Protein AF-A0A1R1LXV0-F1 (afdb_monomer)

Radius of gyration: 31.66 Å; Cα contacts (8 Å, |Δi|>4): 88; chains: 1; bounding box: 66×31×86 Å

Nearest PDB structures (foldseek):
  7k3h-assembly1_B  TM=5.178E-01  e=2.362E+00  synthetic construct

Foldseek 3Di:
DVVVVVVVVVVLCVVVVVLVVVVVCVVVVVVVVVVVCVPDDDPPPPPPVVVVVVNVVVVVVSLVVQLVVLCVPPNCVSVVVSVVVVVVCVVVVVVVVVVVVVVVVVVVVVVVVVLVVVLVVLLVVLVVVLVCCVVDPVNCVLQVLCVDCVRPLNVQLVVLNVQLVVCVVVVPSVSNSVSSVSNVVSSVVSVCVSVVD

Solvent-accessible surface area (backbone atoms only — not comparable to full-atom values): 10503 Å² total; per-residue (Å²): 108,72,70,60,54,49,53,52,51,51,50,52,50,49,55,52,44,52,58,50,49,52,52,50,48,55,52,51,53,47,53,57,47,52,65,59,44,81,77,55,79,93,79,80,76,72,72,54,68,63,60,60,49,50,54,54,50,52,54,53,52,50,50,51,53,53,28,54,53,31,32,76,74,59,38,72,63,24,43,53,52,38,52,52,50,50,52,50,49,52,53,51,49,51,49,51,52,49,53,52,51,50,52,53,51,47,52,53,52,52,50,51,52,48,53,54,51,54,51,47,54,54,44,50,57,51,51,54,56,52,45,49,42,72,72,32,71,68,42,35,71,75,31,44,61,65,61,37,61,87,37,72,50,26,38,46,33,56,50,28,51,49,49,24,48,53,22,54,76,67,68,36,65,67,56,21,53,53,25,39,54,50,25,53,53,43,40,54,52,37,48,31,60,56,72,74,101

Mean predicted aligned error: 14.58 Å

Secondary structure (DSSP, 8-state):
-HHHHHHHHHHHHHHHHHHHHHHHHHHHHHHHHHHHGGGS-S-S----HHHHHHHHHHHHHHHHHHHHHHHHHHTHHHHHHHHHHHHHHHHHHHHHHHHHHHHHHHHHHHHHHHHHHHHHHHHHHHHHHHHHHHH-HHHHHH-HHHH-TTSHHHHHHHHHHHHHHHHHHTT-HHHHHHHHHHHHHHHHHHHHHHHT-

Sequence (197 aa):
MVLTLLVIVIGVLLIAGIATYSSASLVRGSADRAADAAGRPADADVIEPDAAFWTGFAGIAGVIAVAALGAAIVGRAGLLLAVAAFVAILLAGTHLLRTTRQRVRQRVLDAAAGRMTALRARHDAVVERWLAYELDPGKQIEYPQMTDVSQPSAAAVVRAMRQARDARDAADEAGYADAVTRLEQTFAEAERRALGQ

pLDDT: mean 76.67, std 18.71, range [41.81, 98.25]

Structure (mmCIF, N/CA/C/O backbone):
data_AF-A0A1R1LXV0-F1
#
_entry.id   AF-A0A1R1LXV0-F1
#
loop_
_atom_site.group_PDB
_atom_site.id
_atom_site.type_symbol
_atom_site.label_atom_id
_atom_site.label_alt_id
_atom_site.label_comp_id
_atom_site.label_asym_id
_atom_site.label_entity_id
_atom_site.label_seq_id
_atom_site.pdbx_PDB_ins_code
_atom_site.Cartn_x
_atom_site.Cartn_y
_atom_site.Cartn_z
_atom_site.occupancy
_atom_site.B_iso_or_equiv
_atom_site.auth_seq_id
_atom_site.auth_comp_id
_atom_site.auth_asym_id
_atom_site.auth_atom_id
_atom_site.pdbx_PDB_model_num
ATOM 1 N N . MET A 1 1 ? 30.732 -15.660 -56.989 1.00 53.66 1 MET A N 1
ATOM 2 C CA . MET A 1 1 ? 30.257 -14.408 -56.354 1.00 53.66 1 MET A CA 1
ATOM 3 C C . MET A 1 1 ? 29.029 -14.622 -55.476 1.00 53.66 1 MET A C 1
ATOM 5 O O . MET A 1 1 ? 29.129 -14.343 -54.293 1.00 53.66 1 MET A O 1
ATOM 9 N N . VAL A 1 2 ? 27.914 -15.166 -55.987 1.00 46.06 2 VAL A N 1
ATOM 10 C CA . VAL A 1 2 ? 26.692 -15.408 -55.179 1.00 46.06 2 VAL A CA 1
ATOM 11 C C . VAL A 1 2 ? 26.927 -16.398 -54.026 1.00 46.06 2 VAL A C 1
ATOM 13 O O . VAL A 1 2 ? 26.542 -16.119 -52.897 1.00 46.06 2 VAL A O 1
ATOM 16 N N . LEU A 1 3 ? 27.646 -17.500 -54.275 1.00 41.81 3 LEU A N 1
ATOM 17 C CA . LEU A 1 3 ? 27.984 -18.499 -53.247 1.00 41.81 3 LEU A CA 1
ATOM 18 C C . LEU A 1 3 ? 28.875 -17.919 -52.129 1.00 41.81 3 LEU A C 1
ATOM 20 O O . LEU A 1 3 ? 28.704 -18.231 -50.958 1.00 41.81 3 LEU A O 1
ATOM 24 N N . THR A 1 4 ? 29.799 -17.028 -52.489 1.00 52.84 4 THR A N 1
ATOM 25 C CA . THR A 1 4 ? 30.727 -16.370 -51.557 1.00 52.84 4 THR A CA 1
ATOM 26 C C . THR A 1 4 ? 29.999 -15.360 -50.668 1.00 52.84 4 THR A C 1
ATOM 28 O O . THR A 1 4 ? 30.245 -15.290 -49.469 1.00 52.84 4 THR A O 1
ATOM 31 N N . LEU A 1 5 ? 29.050 -14.622 -51.249 1.00 52.12 5 LEU A N 1
ATOM 32 C CA . LEU A 1 5 ? 28.202 -13.666 -50.541 1.00 52.12 5 LEU A CA 1
ATOM 33 C C . LEU A 1 5 ? 27.237 -14.385 -49.582 1.00 52.12 5 LEU A C 1
ATOM 35 O O . LEU A 1 5 ? 27.038 -13.930 -48.461 1.00 52.12 5 LEU A O 1
ATOM 39 N N . LEU A 1 6 ? 26.727 -15.557 -49.977 1.00 50.31 6 LEU A N 1
ATOM 40 C CA . LEU A 1 6 ? 25.886 -16.414 -49.140 1.00 50.31 6 LEU A CA 1
ATOM 41 C C . LEU A 1 6 ? 26.639 -16.937 -47.904 1.00 50.31 6 LEU A C 1
ATOM 43 O O . LEU A 1 6 ? 26.119 -16.856 -46.797 1.00 50.31 6 LEU A O 1
ATOM 47 N N . VAL A 1 7 ? 27.875 -17.420 -48.067 1.00 57.16 7 VAL A N 1
ATOM 48 C CA . VAL A 1 7 ? 28.692 -17.940 -46.951 1.00 57.16 7 VAL A CA 1
ATOM 49 C C . VAL A 1 7 ? 29.043 -16.839 -45.945 1.00 57.16 7 VAL A C 1
ATOM 51 O O . VAL A 1 7 ? 28.988 -17.070 -44.740 1.00 57.16 7 VAL A O 1
ATOM 54 N N . ILE A 1 8 ? 29.336 -15.624 -46.418 1.00 54.53 8 ILE A N 1
ATOM 55 C CA . ILE A 1 8 ? 29.630 -14.473 -45.550 1.00 54.53 8 ILE A CA 1
ATOM 56 C C . ILE A 1 8 ? 28.375 -14.031 -44.790 1.00 54.53 8 ILE A C 1
ATOM 58 O O . ILE A 1 8 ? 28.440 -13.796 -43.586 1.00 54.53 8 ILE A O 1
ATOM 62 N N . VAL A 1 9 ? 27.220 -13.976 -45.458 1.00 54.81 9 VAL A N 1
ATOM 63 C CA . VAL A 1 9 ? 25.944 -13.638 -44.812 1.00 54.81 9 VAL A CA 1
ATOM 64 C C . VAL A 1 9 ? 25.553 -14.699 -43.779 1.00 54.81 9 VAL A C 1
ATOM 66 O O . VAL A 1 9 ? 25.163 -14.339 -42.672 1.00 54.81 9 VAL A O 1
ATOM 69 N N . ILE A 1 10 ? 25.731 -15.990 -44.079 1.00 56.31 10 ILE A N 1
ATOM 70 C CA . ILE A 1 10 ? 25.482 -17.090 -43.132 1.00 56.31 10 ILE A CA 1
ATOM 71 C C . ILE A 1 10 ? 26.443 -17.018 -41.937 1.00 56.31 10 ILE A C 1
ATOM 73 O O . ILE A 1 10 ? 26.010 -17.203 -40.803 1.00 56.31 10 ILE A O 1
ATOM 77 N N . GLY A 1 11 ? 27.719 -16.688 -42.157 1.00 55.81 11 GLY A N 1
ATOM 78 C CA . GLY A 1 11 ? 28.700 -16.506 -41.082 1.00 55.81 11 GLY A CA 1
ATOM 79 C C . GLY A 1 11 ? 28.366 -15.328 -40.162 1.00 55.81 11 GLY A C 1
ATOM 80 O O . GLY A 1 11 ? 28.395 -15.466 -38.942 1.00 55.81 11 GLY A O 1
ATOM 81 N N . VAL A 1 12 ? 27.967 -14.188 -40.732 1.00 55.72 12 VAL A N 1
ATOM 82 C CA . VAL A 1 12 ? 27.532 -13.006 -39.970 1.00 55.72 12 VAL A CA 1
ATOM 83 C C . VAL A 1 12 ? 26.228 -13.282 -39.217 1.00 55.72 12 VAL A C 1
ATOM 85 O O . VAL A 1 12 ? 26.105 -12.893 -38.057 1.00 55.72 12 VAL A O 1
ATOM 88 N N . LEU A 1 13 ? 25.281 -14.003 -39.824 1.00 53.09 13 LEU A N 1
ATOM 89 C CA . LEU A 1 13 ? 24.037 -14.416 -39.168 1.00 53.09 13 LEU A CA 1
ATOM 90 C C . LEU A 1 13 ? 24.272 -15.449 -38.059 1.00 53.09 13 LEU A C 1
ATOM 92 O O . LEU A 1 13 ? 23.575 -15.402 -37.051 1.00 53.09 13 LEU A O 1
ATOM 96 N N . LEU A 1 14 ? 25.268 -16.332 -38.188 1.00 55.81 14 LEU A N 1
ATOM 97 C CA . LEU A 1 14 ? 25.659 -17.268 -37.128 1.00 55.81 14 LEU A CA 1
ATOM 98 C C . LEU A 1 14 ? 26.317 -16.545 -35.951 1.00 55.81 14 LEU A C 1
ATOM 100 O O . LEU A 1 14 ? 25.972 -16.820 -34.807 1.00 55.81 14 LEU A O 1
ATOM 104 N N . ILE A 1 15 ? 27.201 -15.578 -36.205 1.00 55.56 15 ILE A N 1
ATOM 105 C CA . ILE A 1 15 ? 27.858 -14.795 -35.144 1.00 55.56 15 ILE A CA 1
ATOM 106 C C . ILE A 1 15 ? 26.848 -13.872 -34.443 1.00 55.56 15 ILE A C 1
ATOM 108 O O . ILE A 1 15 ? 26.808 -13.816 -33.212 1.00 55.56 15 ILE A O 1
ATOM 112 N N . ALA A 1 16 ? 25.966 -13.210 -35.201 1.00 52.19 16 ALA A N 1
ATOM 113 C CA . ALA A 1 16 ? 24.866 -12.420 -34.647 1.00 52.19 16 ALA A CA 1
ATOM 114 C C . ALA A 1 16 ? 23.846 -13.303 -33.902 1.00 52.19 16 ALA A C 1
ATOM 116 O O . ALA A 1 16 ? 23.334 -12.917 -32.850 1.00 52.19 16 ALA A O 1
ATOM 117 N N . GLY A 1 17 ? 23.593 -14.512 -34.409 1.00 43.78 17 GLY A N 1
ATOM 118 C CA . GLY A 1 17 ? 22.748 -15.526 -33.788 1.00 43.78 17 GLY A CA 1
ATOM 119 C C . GLY A 1 17 ? 23.311 -16.030 -32.462 1.00 43.78 17 GLY A C 1
ATOM 120 O O . GLY A 1 17 ? 22.565 -16.110 -31.497 1.00 43.78 17 GLY A O 1
ATOM 121 N N . ILE A 1 18 ? 24.621 -16.273 -32.364 1.00 54.94 18 ILE A N 1
ATOM 122 C CA . ILE A 1 18 ? 25.303 -16.671 -31.119 1.00 54.94 18 ILE A CA 1
ATOM 123 C C . ILE A 1 18 ? 25.273 -15.528 -30.088 1.00 54.94 18 ILE A C 1
ATOM 125 O O . ILE A 1 18 ? 25.003 -15.770 -28.911 1.00 54.94 18 ILE A O 1
ATOM 129 N N . ALA A 1 19 ? 25.445 -14.272 -30.517 1.00 51.56 19 ALA A N 1
ATOM 130 C CA . ALA A 1 19 ? 25.316 -13.100 -29.643 1.00 51.56 19 ALA A CA 1
ATOM 131 C C . ALA A 1 19 ? 23.868 -12.875 -29.151 1.00 51.56 19 ALA A C 1
ATOM 133 O O . ALA A 1 19 ? 23.641 -12.515 -27.992 1.00 51.56 19 ALA A O 1
ATOM 134 N N . THR A 1 20 ? 22.878 -13.158 -30.003 1.00 51.03 20 THR A N 1
ATOM 135 C CA . THR A 1 20 ? 21.445 -13.088 -29.660 1.00 51.03 20 THR A CA 1
ATOM 136 C C . THR A 1 20 ? 21.002 -14.283 -28.797 1.00 51.03 20 THR A C 1
ATOM 138 O O . THR A 1 20 ? 20.177 -14.146 -27.896 1.00 51.03 20 THR A O 1
ATOM 141 N N . TYR A 1 21 ? 21.592 -15.462 -29.008 1.00 44.72 21 TYR A N 1
ATOM 142 C CA . TYR A 1 21 ? 21.362 -16.670 -28.213 1.00 44.72 21 TYR A CA 1
ATOM 143 C C . TYR A 1 21 ? 21.961 -16.545 -26.804 1.00 44.72 21 TYR A C 1
ATOM 145 O O . TYR A 1 21 ? 21.330 -16.957 -25.834 1.00 44.72 21 TYR A O 1
ATOM 153 N N . SER A 1 22 ? 23.118 -15.888 -26.671 1.00 52.06 22 SER A N 1
ATOM 154 C CA . SER A 1 22 ? 23.729 -15.537 -25.379 1.00 52.06 22 SER A CA 1
ATOM 155 C C . SER A 1 22 ? 22.884 -14.530 -24.582 1.00 52.06 22 SER A C 1
ATOM 157 O O . SER A 1 22 ? 22.725 -14.641 -23.368 1.00 52.06 22 SER A O 1
ATOM 159 N N . SER A 1 23 ? 22.231 -13.582 -25.261 1.00 47.66 23 SER A N 1
ATOM 160 C CA . SER A 1 23 ? 21.292 -12.659 -24.607 1.00 47.66 23 SER A CA 1
ATOM 161 C C . SER A 1 23 ? 19.964 -13.335 -24.238 1.00 47.66 23 SER A C 1
ATOM 163 O O . SER A 1 23 ? 19.388 -13.021 -23.198 1.00 47.66 23 SER A O 1
ATOM 165 N N . ALA A 1 24 ? 19.506 -14.326 -25.009 1.00 43.31 24 ALA A N 1
ATOM 166 C CA . ALA A 1 24 ? 18.337 -15.136 -24.662 1.00 43.31 24 ALA A CA 1
ATOM 167 C C . ALA A 1 24 ? 18.599 -16.122 -23.506 1.00 43.31 24 ALA A C 1
ATOM 169 O O . ALA A 1 24 ? 17.695 -16.349 -22.701 1.00 43.31 24 ALA A O 1
ATOM 170 N N . SER A 1 25 ? 19.810 -16.677 -23.370 1.00 46.16 25 SER A N 1
ATOM 171 C CA . SER A 1 25 ? 20.186 -17.522 -22.225 1.00 46.16 25 SER A CA 1
ATOM 172 C C . SER A 1 25 ? 20.384 -16.708 -20.942 1.00 46.16 25 SER A C 1
ATOM 174 O O . SER A 1 25 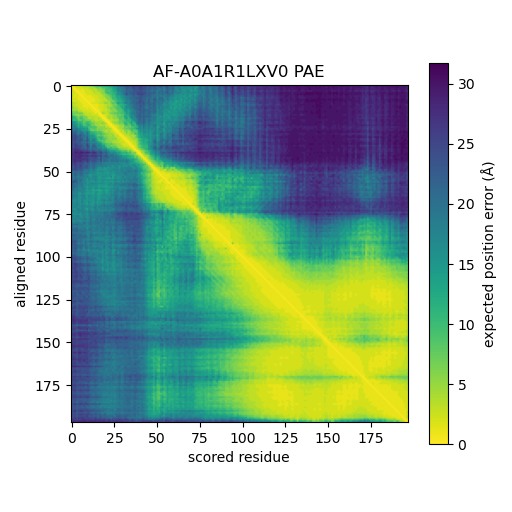? 20.023 -17.183 -19.866 1.00 46.16 25 SER A O 1
ATOM 176 N N . LEU A 1 26 ? 20.831 -15.451 -21.045 1.00 51.25 26 LEU A N 1
ATOM 177 C CA . LEU A 1 26 ? 20.843 -14.501 -19.926 1.00 51.25 26 L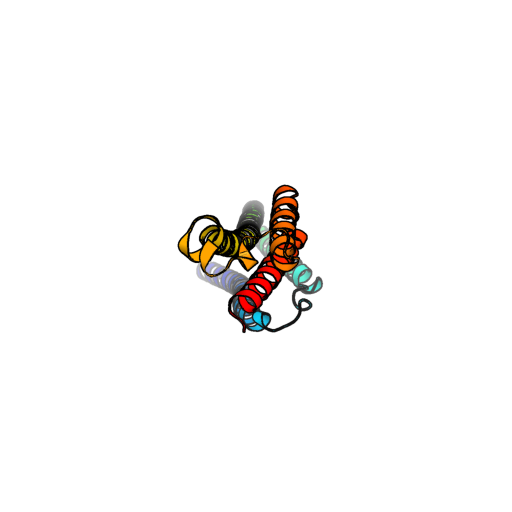EU A CA 1
ATOM 178 C C . LEU A 1 26 ? 19.425 -14.132 -19.466 1.00 51.25 26 LEU A C 1
ATOM 180 O O . LEU A 1 26 ? 19.173 -14.077 -18.265 1.00 51.25 26 LEU A O 1
ATOM 184 N N . VAL A 1 27 ? 18.481 -13.956 -20.398 1.00 48.19 27 VAL A N 1
ATOM 185 C CA . VAL A 1 27 ? 17.069 -13.678 -20.078 1.00 48.19 27 VAL A CA 1
ATOM 186 C C . VAL A 1 27 ? 16.348 -14.922 -19.539 1.00 48.19 27 VAL A C 1
ATOM 188 O O . VAL A 1 27 ? 15.609 -14.819 -18.562 1.00 48.19 27 VAL A O 1
ATOM 191 N N . ARG A 1 28 ? 16.584 -16.114 -20.100 1.00 45.38 28 ARG A N 1
ATOM 192 C CA . ARG A 1 28 ? 15.965 -17.367 -19.626 1.00 45.38 28 ARG A CA 1
ATOM 193 C C . ARG A 1 28 ? 16.538 -17.806 -18.273 1.00 45.38 28 ARG A C 1
ATOM 195 O O . ARG A 1 28 ? 15.772 -18.062 -17.355 1.00 45.38 28 ARG A O 1
ATOM 202 N N . GLY A 1 29 ? 17.855 -17.705 -18.091 1.00 46.41 29 GLY A N 1
ATOM 203 C CA . GLY A 1 29 ? 18.500 -17.910 -16.794 1.00 46.41 29 GLY A CA 1
ATOM 204 C C . GLY A 1 29 ? 18.123 -16.858 -15.744 1.00 46.41 29 GLY A C 1
ATOM 205 O O . GLY A 1 29 ? 18.178 -17.161 -14.560 1.00 46.41 29 GLY A O 1
ATOM 206 N N . SER A 1 30 ? 17.721 -15.642 -16.142 1.00 48.56 30 SER A N 1
ATOM 207 C CA . SER A 1 30 ? 17.179 -14.636 -15.212 1.00 48.56 30 SER A CA 1
ATOM 208 C C . SER A 1 30 ? 15.752 -14.946 -14.750 1.00 48.56 30 SER A C 1
ATOM 210 O O . SER A 1 30 ? 15.395 -14.592 -13.633 1.00 48.56 30 SER A O 1
ATOM 212 N N . ALA A 1 31 ? 14.952 -15.633 -15.571 1.00 46.47 31 ALA A N 1
ATOM 213 C CA . ALA A 1 31 ? 13.604 -16.059 -15.202 1.00 46.47 31 ALA A CA 1
ATOM 214 C C . ALA A 1 31 ? 13.640 -17.257 -14.239 1.00 46.47 31 ALA A C 1
ATOM 216 O O . ALA A 1 31 ? 12.931 -17.243 -13.235 1.00 46.47 31 ALA A O 1
ATOM 217 N N . ASP A 1 32 ? 14.527 -18.223 -14.493 1.00 44.88 32 ASP A N 1
ATOM 218 C CA . ASP A 1 32 ? 14.739 -19.378 -13.611 1.00 44.88 32 ASP A CA 1
ATOM 219 C C . ASP A 1 32 ? 15.370 -18.939 -12.271 1.00 44.88 32 ASP A C 1
ATOM 221 O O . ASP A 1 32 ? 14.918 -19.340 -11.202 1.00 44.88 32 ASP A O 1
ATOM 225 N N . ARG A 1 33 ? 16.323 -17.992 -12.297 1.00 47.09 33 ARG A N 1
ATOM 226 C CA . ARG A 1 33 ? 16.902 -17.399 -11.075 1.00 47.09 33 ARG A CA 1
ATOM 227 C C . ARG A 1 33 ? 15.938 -16.500 -10.302 1.00 47.09 33 ARG A C 1
ATOM 229 O O . ARG A 1 33 ? 16.051 -16.433 -9.086 1.00 47.09 33 ARG A O 1
ATOM 236 N N . ALA A 1 34 ? 14.993 -15.830 -10.963 1.00 46.50 34 ALA A N 1
ATOM 237 C CA . ALA A 1 34 ? 13.946 -15.062 -10.285 1.00 46.50 34 ALA A CA 1
ATOM 238 C C . ALA A 1 34 ? 12.934 -15.972 -9.563 1.00 46.50 34 ALA A C 1
ATOM 240 O O . ALA A 1 34 ? 12.403 -15.581 -8.525 1.00 46.50 34 ALA A O 1
ATOM 241 N N . ALA A 1 35 ? 12.702 -17.187 -10.076 1.00 50.59 35 ALA A N 1
ATOM 242 C CA . ALA A 1 35 ? 11.922 -18.212 -9.385 1.00 50.59 35 ALA A CA 1
ATOM 243 C C . ALA A 1 35 ? 12.669 -18.759 -8.148 1.00 50.59 35 ALA A C 1
ATOM 245 O O . ALA A 1 35 ? 12.054 -18.930 -7.098 1.00 50.59 35 ALA A O 1
ATOM 246 N N . ASP A 1 36 ? 13.995 -18.923 -8.231 1.00 49.44 36 ASP A N 1
ATOM 247 C CA . ASP A 1 36 ? 14.849 -19.317 -7.096 1.00 49.44 36 ASP A CA 1
ATOM 248 C C . ASP A 1 36 ? 15.082 -18.181 -6.069 1.00 49.44 36 ASP A C 1
ATOM 250 O O . ASP A 1 36 ? 15.325 -18.435 -4.885 1.00 49.44 36 ASP A O 1
ATOM 254 N N . ALA A 1 37 ? 15.010 -16.914 -6.497 1.00 45.81 37 ALA A N 1
ATOM 255 C CA . ALA A 1 37 ? 15.215 -15.716 -5.671 1.00 45.81 37 ALA A CA 1
ATOM 256 C C . ALA A 1 37 ? 14.026 -15.377 -4.758 1.00 45.81 37 ALA A C 1
ATOM 258 O O . ALA A 1 37 ? 14.187 -14.603 -3.816 1.00 45.81 37 ALA A O 1
ATOM 259 N N . ALA A 1 38 ? 12.867 -16.015 -4.945 1.00 54.53 38 ALA A N 1
ATOM 260 C CA . ALA A 1 38 ? 11.770 -15.968 -3.976 1.00 54.53 38 ALA A CA 1
ATOM 261 C C . ALA A 1 38 ? 12.155 -16.556 -2.594 1.00 54.53 38 ALA A C 1
ATOM 263 O O . ALA A 1 38 ? 11.367 -16.462 -1.654 1.00 54.53 38 ALA A O 1
ATOM 264 N N . GLY A 1 39 ? 13.361 -17.130 -2.451 1.00 54.28 39 GLY A N 1
ATOM 265 C CA . GLY A 1 39 ? 13.897 -17.660 -1.195 1.00 54.28 39 GLY A CA 1
ATOM 266 C C . GLY A 1 39 ? 15.344 -17.283 -0.830 1.00 54.28 39 GLY A C 1
ATOM 267 O O . GLY A 1 39 ? 15.880 -17.909 0.083 1.00 54.28 39 GLY A O 1
ATOM 268 N N . ARG A 1 40 ? 16.016 -16.308 -1.473 1.00 44.31 40 ARG A N 1
ATOM 269 C CA . ARG A 1 40 ? 17.394 -15.896 -1.085 1.00 44.31 40 ARG A CA 1
ATOM 270 C C . ARG A 1 40 ? 17.566 -14.378 -0.900 1.00 44.31 40 ARG A C 1
ATOM 272 O O . ARG A 1 40 ? 16.909 -13.618 -1.603 1.00 44.31 40 ARG A O 1
ATOM 279 N N . PRO A 1 41 ? 18.448 -13.940 0.026 1.00 46.56 41 PRO A N 1
ATOM 280 C CA . PRO A 1 41 ? 18.658 -12.528 0.346 1.00 46.56 41 PRO A CA 1
ATOM 281 C C . PRO A 1 41 ? 19.325 -11.742 -0.796 1.00 46.56 41 PRO A C 1
ATOM 283 O O . PRO A 1 41 ? 19.983 -12.311 -1.667 1.00 46.56 41 PRO A O 1
ATOM 286 N N . ALA A 1 42 ? 19.113 -10.424 -0.751 1.00 50.03 42 ALA A N 1
ATOM 287 C CA . ALA A 1 42 ? 19.194 -9.414 -1.812 1.00 50.03 42 ALA A CA 1
ATOM 288 C C . ALA A 1 42 ? 20.579 -9.129 -2.445 1.00 50.03 42 ALA A C 1
ATOM 290 O O . ALA A 1 42 ? 20.748 -8.107 -3.109 1.00 50.03 42 ALA A O 1
ATOM 291 N N . ASP A 1 43 ? 21.552 -10.026 -2.305 1.00 46.84 43 ASP A N 1
ATOM 292 C CA . ASP A 1 43 ? 22.952 -9.743 -2.654 1.00 46.84 43 ASP A CA 1
ATOM 293 C C . ASP A 1 43 ? 23.356 -10.295 -4.040 1.00 46.84 43 ASP A C 1
ATOM 295 O O . ASP A 1 43 ? 24.508 -10.182 -4.452 1.00 46.84 43 ASP A O 1
ATOM 299 N N . ALA A 1 44 ? 22.418 -10.890 -4.788 1.00 49.44 44 ALA A N 1
ATOM 300 C CA . ALA A 1 44 ? 22.691 -11.609 -6.042 1.00 49.44 44 ALA A CA 1
ATOM 301 C C . ALA A 1 44 ? 22.498 -10.791 -7.342 1.00 49.44 44 ALA A C 1
ATOM 303 O O . ALA A 1 44 ? 22.727 -11.325 -8.427 1.00 49.44 44 ALA A O 1
ATOM 304 N N . ASP A 1 45 ? 22.103 -9.516 -7.259 1.00 48.81 45 ASP A N 1
ATOM 305 C CA . ASP A 1 45 ? 21.704 -8.707 -8.429 1.00 48.81 45 ASP A CA 1
ATOM 306 C C . ASP A 1 45 ? 22.766 -7.713 -8.934 1.00 48.81 45 ASP A C 1
ATOM 308 O O . ASP A 1 45 ? 22.497 -6.898 -9.824 1.00 48.81 45 ASP A O 1
ATOM 312 N N . VAL A 1 46 ? 24.005 -7.784 -8.440 1.00 53.56 46 VAL A N 1
ATOM 313 C CA . VAL A 1 46 ? 25.101 -7.017 -9.045 1.00 53.56 46 VAL A CA 1
ATOM 314 C C . VAL A 1 46 ? 25.505 -7.722 -10.336 1.00 53.56 46 VAL A C 1
ATOM 316 O O . VAL A 1 46 ? 26.294 -8.661 -10.329 1.00 53.56 46 VAL A O 1
ATOM 319 N N . ILE A 1 47 ? 24.946 -7.275 -11.465 1.00 52.03 47 ILE A N 1
ATOM 320 C CA . ILE A 1 47 ? 25.536 -7.540 -12.782 1.00 52.03 47 ILE A CA 1
ATOM 321 C C . ILE A 1 47 ? 27.008 -7.156 -12.657 1.00 52.03 47 ILE A C 1
ATOM 323 O O . ILE A 1 47 ? 27.306 -5.978 -12.453 1.00 52.03 47 ILE A O 1
ATOM 327 N N . GLU A 1 48 ? 27.898 -8.147 -12.726 1.00 52.19 48 GLU A N 1
ATOM 328 C CA . GLU A 1 48 ? 29.338 -7.934 -12.631 1.00 52.19 48 GLU A CA 1
ATOM 329 C C . GLU A 1 48 ? 29.686 -6.825 -13.640 1.00 52.19 48 GLU A C 1
ATOM 331 O O . GLU A 1 48 ? 29.383 -6.985 -14.831 1.00 52.19 48 GLU A O 1
ATOM 336 N N . PRO A 1 49 ? 30.201 -5.660 -13.195 1.00 56.56 49 PRO A N 1
ATOM 337 C CA . PRO A 1 49 ? 30.427 -4.497 -14.060 1.00 56.56 49 PRO A CA 1
ATOM 338 C C . PRO A 1 49 ? 31.204 -4.863 -15.332 1.00 56.56 49 PRO A C 1
ATOM 340 O O . PRO A 1 49 ? 30.956 -4.329 -16.417 1.00 56.56 49 PRO A O 1
ATOM 343 N N . ASP A 1 50 ? 32.064 -5.866 -15.194 1.00 54.91 50 ASP A N 1
ATOM 344 C CA . ASP A 1 50 ? 32.886 -6.460 -16.232 1.00 54.91 50 ASP A CA 1
ATOM 345 C C . ASP A 1 50 ? 32.055 -7.158 -17.313 1.00 54.91 50 ASP A C 1
ATOM 347 O O . ASP A 1 50 ? 32.322 -6.980 -18.500 1.00 54.91 50 ASP A O 1
ATOM 351 N N . ALA A 1 51 ? 30.997 -7.889 -16.956 1.00 62.88 51 ALA A N 1
ATOM 352 C CA . ALA A 1 51 ? 30.146 -8.571 -17.927 1.00 62.88 51 ALA A CA 1
ATOM 353 C C . ALA A 1 51 ? 29.432 -7.565 -18.844 1.00 62.88 51 ALA A C 1
ATOM 355 O O . ALA A 1 51 ? 29.425 -7.741 -20.067 1.00 62.88 51 ALA A O 1
ATOM 356 N N . ALA A 1 52 ? 28.890 -6.482 -18.271 1.00 60.12 52 ALA A N 1
ATOM 357 C CA . ALA A 1 52 ? 28.216 -5.418 -19.018 1.00 60.12 52 ALA A CA 1
ATOM 358 C C . ALA A 1 52 ? 29.193 -4.629 -19.909 1.00 60.12 52 ALA A C 1
ATOM 360 O O . ALA A 1 52 ? 28.869 -4.302 -21.056 1.00 60.12 52 ALA A O 1
ATOM 361 N N . PHE A 1 53 ? 30.406 -4.374 -19.410 1.00 67.50 53 PHE A N 1
ATOM 362 C CA . PHE A 1 53 ? 31.491 -3.779 -20.187 1.00 67.50 53 PHE A CA 1
ATOM 363 C C . PHE A 1 53 ? 31.878 -4.658 -21.385 1.00 67.50 53 PHE A C 1
ATOM 365 O O . PHE A 1 53 ? 31.862 -4.179 -22.521 1.00 67.50 53 PHE A O 1
ATOM 372 N N . TRP A 1 54 ? 32.151 -5.950 -21.165 1.00 65.44 54 TRP A N 1
ATOM 373 C CA . TRP A 1 54 ? 32.560 -6.880 -22.222 1.00 65.44 54 TRP A CA 1
ATOM 374 C C . TRP A 1 54 ? 31.472 -7.078 -23.280 1.00 65.44 54 TRP A C 1
ATOM 376 O O . TRP A 1 54 ? 31.795 -7.180 -24.465 1.00 65.44 54 TRP A O 1
ATOM 386 N N . THR A 1 55 ? 30.187 -7.055 -22.901 1.00 71.06 55 THR A N 1
ATOM 387 C CA . THR A 1 55 ? 29.089 -7.126 -23.885 1.00 71.06 55 THR A CA 1
ATOM 388 C C . THR A 1 55 ? 28.991 -5.863 -24.737 1.00 71.06 55 THR A C 1
ATOM 390 O O . THR A 1 55 ? 28.796 -5.957 -25.950 1.00 71.06 55 THR A O 1
ATOM 393 N N . GLY A 1 56 ? 29.154 -4.683 -24.131 1.00 66.94 56 GLY A N 1
ATOM 394 C CA . GLY A 1 56 ? 29.192 -3.416 -24.865 1.00 66.94 56 GLY A CA 1
ATOM 395 C C . GLY A 1 56 ? 30.391 -3.333 -25.814 1.00 66.94 56 GLY A C 1
ATOM 396 O O . GLY A 1 56 ? 30.240 -2.991 -26.989 1.00 66.94 56 GLY A O 1
ATOM 397 N N . PHE A 1 57 ? 31.571 -3.717 -25.322 1.00 62.12 57 PHE A N 1
ATOM 398 C CA . PHE A 1 57 ? 32.818 -3.742 -26.081 1.00 62.12 57 PHE A CA 1
ATOM 399 C C . PHE A 1 57 ? 32.750 -4.706 -27.272 1.00 62.12 57 PHE A C 1
ATOM 401 O O . PHE A 1 57 ? 33.055 -4.310 -28.397 1.00 62.12 57 PHE A O 1
ATOM 408 N N . ALA A 1 58 ? 32.285 -5.942 -27.059 1.00 72.12 58 ALA A N 1
ATOM 409 C CA . ALA A 1 58 ? 32.155 -6.941 -28.119 1.00 72.12 58 ALA A CA 1
ATOM 410 C C . ALA A 1 58 ? 31.166 -6.506 -29.215 1.00 72.12 58 ALA A C 1
ATOM 412 O O . ALA A 1 58 ? 31.427 -6.716 -30.401 1.00 72.12 58 ALA A O 1
ATOM 413 N N . GLY A 1 59 ? 30.064 -5.845 -28.838 1.00 64.50 59 GLY A N 1
ATOM 414 C CA . GLY A 1 59 ? 29.099 -5.295 -29.793 1.00 64.50 59 GLY A CA 1
ATOM 415 C C . GLY A 1 59 ? 29.701 -4.204 -30.685 1.00 64.50 59 GLY A C 1
ATOM 416 O O . GLY A 1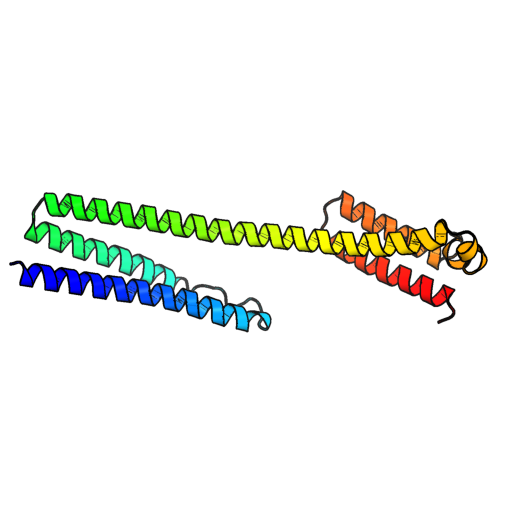 59 ? 29.548 -4.246 -31.906 1.00 64.50 59 GLY A O 1
ATOM 417 N N . ILE A 1 60 ? 30.435 -3.255 -30.095 1.00 63.59 60 ILE A N 1
ATOM 418 C CA . ILE A 1 60 ? 31.100 -2.169 -30.835 1.00 63.59 60 ILE A CA 1
ATOM 419 C C . ILE A 1 60 ? 32.220 -2.723 -31.728 1.00 63.59 60 ILE A C 1
ATOM 421 O O . ILE A 1 60 ? 32.297 -2.370 -32.906 1.00 63.59 60 ILE A O 1
ATOM 425 N N . ALA A 1 61 ? 33.051 -3.628 -31.204 1.00 67.12 61 ALA A N 1
ATOM 426 C CA . ALA A 1 61 ? 34.131 -4.260 -31.958 1.00 67.12 61 ALA A CA 1
ATOM 427 C C . ALA A 1 61 ? 33.606 -5.050 -33.171 1.00 67.12 61 ALA A C 1
ATOM 429 O O . ALA A 1 61 ? 34.170 -4.954 -34.263 1.00 67.12 61 ALA A O 1
ATOM 430 N N . GLY A 1 62 ? 32.484 -5.764 -33.014 1.00 68.62 62 GLY A N 1
ATOM 431 C CA . GLY A 1 62 ? 31.826 -6.478 -34.110 1.00 68.62 62 GLY A CA 1
ATOM 432 C C . GLY A 1 62 ? 31.352 -5.548 -35.231 1.00 68.62 62 GLY A C 1
ATOM 433 O O . GLY A 1 62 ? 31.567 -5.837 -36.407 1.00 68.62 62 GLY A O 1
ATOM 434 N N . VAL A 1 63 ? 30.775 -4.393 -34.887 1.00 62.22 63 VAL A N 1
ATOM 435 C CA . VAL A 1 63 ? 30.349 -3.388 -35.877 1.00 62.22 63 VAL A CA 1
ATOM 436 C C . VAL A 1 63 ? 31.546 -2.822 -36.636 1.00 62.22 63 VAL A C 1
ATOM 438 O O . VAL A 1 63 ? 31.491 -2.708 -37.861 1.00 62.22 63 VAL A O 1
ATOM 441 N N . ILE A 1 64 ? 32.631 -2.491 -35.930 1.00 63.22 64 ILE A N 1
ATOM 442 C CA . ILE A 1 64 ? 33.857 -1.962 -36.542 1.00 63.22 64 ILE A CA 1
ATOM 443 C C . ILE A 1 64 ? 34.438 -2.976 -37.535 1.00 63.22 64 ILE A C 1
ATOM 445 O O . ILE A 1 64 ? 34.800 -2.599 -38.650 1.00 63.22 64 ILE A O 1
ATOM 449 N N . ALA A 1 65 ? 34.467 -4.262 -37.175 1.00 65.75 65 ALA A N 1
ATOM 450 C CA . ALA A 1 65 ? 34.959 -5.322 -38.050 1.00 65.75 65 ALA A CA 1
ATOM 451 C C . ALA A 1 65 ? 34.114 -5.462 -39.332 1.00 65.75 65 ALA A C 1
ATOM 453 O O . ALA A 1 65 ? 34.663 -5.540 -40.433 1.00 65.75 65 ALA A O 1
ATOM 454 N N . VAL A 1 66 ? 32.781 -5.425 -39.211 1.00 63.22 66 VAL A N 1
ATOM 455 C CA . VAL A 1 66 ? 31.864 -5.482 -40.365 1.00 63.22 66 VAL A CA 1
ATOM 456 C C . VAL A 1 66 ? 31.996 -4.234 -41.247 1.00 63.22 66 VAL A C 1
ATOM 458 O O . VAL A 1 66 ? 32.015 -4.347 -42.473 1.00 63.22 66 VAL A O 1
ATOM 461 N N . ALA A 1 67 ? 32.148 -3.050 -40.646 1.00 60.41 67 ALA A N 1
ATOM 462 C CA . ALA A 1 67 ? 32.334 -1.792 -41.364 1.00 60.41 67 ALA A CA 1
ATOM 463 C C . ALA A 1 67 ? 33.651 -1.757 -42.156 1.00 60.41 67 ALA A C 1
ATOM 465 O O . ALA A 1 67 ? 33.656 -1.370 -43.326 1.00 60.41 67 ALA A O 1
ATOM 466 N N . ALA A 1 68 ? 34.756 -2.200 -41.545 1.00 63.97 68 ALA A N 1
ATOM 467 C CA . ALA A 1 68 ? 36.067 -2.266 -42.188 1.00 63.97 68 ALA A CA 1
ATOM 468 C C . ALA A 1 68 ? 36.068 -3.241 -43.377 1.00 63.97 68 ALA A C 1
ATOM 470 O O . ALA A 1 68 ? 36.581 -2.915 -44.449 1.00 63.97 68 ALA A O 1
ATOM 471 N N . LEU A 1 69 ? 35.423 -4.402 -43.221 1.00 64.12 69 LEU A N 1
ATOM 472 C CA . LEU A 1 69 ? 35.296 -5.395 -44.288 1.00 64.12 69 LEU A CA 1
ATOM 473 C C . LEU A 1 69 ? 34.409 -4.890 -45.441 1.00 64.12 69 LEU A C 1
ATOM 475 O O . LEU A 1 69 ? 34.764 -5.041 -46.609 1.00 64.12 69 LEU A O 1
ATOM 479 N N . GLY A 1 70 ? 33.287 -4.230 -45.133 1.00 57.22 70 GLY A N 1
ATOM 480 C CA . GLY A 1 70 ? 32.408 -3.623 -46.137 1.00 57.22 70 GLY A CA 1
ATOM 481 C C . GLY A 1 70 ? 33.073 -2.478 -46.909 1.00 57.22 70 GLY A C 1
ATOM 482 O O . GLY A 1 70 ? 32.902 -2.373 -48.125 1.00 57.22 70 GLY A O 1
ATOM 483 N N . ALA A 1 71 ? 33.878 -1.655 -46.229 1.00 59.53 71 ALA A N 1
ATOM 484 C CA . ALA A 1 71 ? 34.649 -0.579 -46.849 1.00 59.53 71 ALA A CA 1
ATOM 485 C C . ALA A 1 71 ? 35.733 -1.110 -47.803 1.00 59.53 71 ALA A C 1
ATOM 487 O O . ALA A 1 71 ? 35.922 -0.542 -48.879 1.00 59.53 71 ALA A O 1
ATOM 488 N N . ALA A 1 72 ? 36.391 -2.218 -47.447 1.00 62.66 72 ALA A N 1
ATOM 489 C CA . ALA A 1 72 ? 37.415 -2.852 -48.277 1.00 62.66 72 ALA A CA 1
ATOM 490 C C . ALA A 1 72 ? 36.852 -3.491 -49.563 1.00 62.66 72 ALA A C 1
ATOM 492 O O . ALA A 1 72 ? 37.568 -3.584 -50.557 1.00 62.66 72 ALA A O 1
ATOM 493 N N . ILE A 1 73 ? 35.582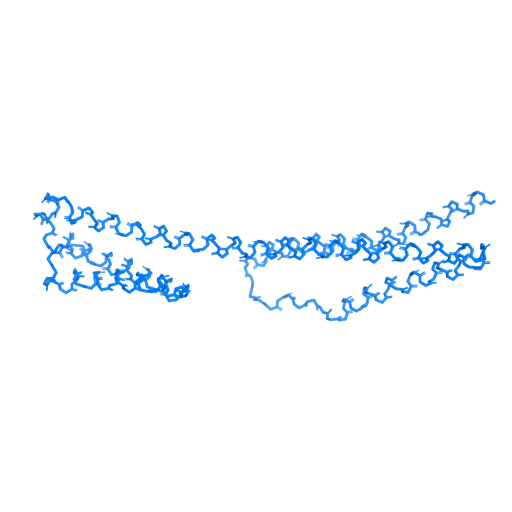 -3.918 -49.560 1.00 61.88 73 ILE A N 1
ATOM 494 C CA . ILE A 1 73 ? 34.966 -4.657 -50.678 1.00 61.88 73 ILE A CA 1
ATOM 495 C C . ILE A 1 73 ? 34.096 -3.754 -51.572 1.00 61.88 73 ILE A C 1
ATOM 497 O O . ILE A 1 73 ? 34.072 -3.936 -52.787 1.00 61.88 73 ILE A O 1
ATOM 501 N N . VAL A 1 74 ? 33.370 -2.786 -50.997 1.00 60.50 74 VAL A N 1
ATOM 502 C CA . VAL A 1 74 ? 32.315 -2.007 -51.689 1.00 60.50 74 VAL A CA 1
ATOM 503 C C . VAL A 1 74 ? 32.637 -0.500 -51.744 1.00 60.50 74 VAL A C 1
ATOM 505 O O . VAL A 1 74 ? 31.907 0.291 -52.343 1.00 60.50 74 VAL A O 1
ATOM 508 N N . GLY A 1 75 ? 33.739 -0.059 -51.128 1.00 71.38 75 GLY A N 1
ATOM 509 C CA . GLY A 1 75 ? 34.127 1.352 -51.071 1.00 71.38 75 GLY A CA 1
ATOM 510 C C . GLY A 1 75 ? 33.193 2.198 -50.190 1.00 71.38 75 GLY A C 1
ATOM 511 O O . GLY A 1 75 ? 32.657 1.730 -49.184 1.00 71.38 75 GLY A O 1
ATOM 512 N N . ARG A 1 76 ? 32.973 3.475 -50.550 1.00 68.44 76 ARG A N 1
ATOM 513 C CA . ARG A 1 76 ? 32.215 4.450 -49.724 1.00 68.44 76 ARG A CA 1
ATOM 514 C C . ARG A 1 76 ? 30.754 4.051 -49.468 1.00 68.44 76 ARG A C 1
ATOM 516 O O . ARG A 1 76 ? 30.189 4.468 -48.461 1.00 68.44 76 ARG A O 1
ATOM 523 N N . ALA A 1 77 ? 30.155 3.238 -50.338 1.00 72.31 77 ALA A N 1
ATOM 524 C CA . ALA A 1 77 ? 28.794 2.734 -50.151 1.00 72.31 77 ALA A CA 1
ATOM 525 C C . ALA A 1 77 ? 28.702 1.699 -49.009 1.00 72.31 77 ALA A C 1
ATOM 527 O O . ALA A 1 77 ? 27.747 1.738 -48.235 1.00 72.31 77 ALA A O 1
ATOM 528 N N . GLY A 1 78 ? 29.722 0.846 -48.832 1.00 68.44 78 GLY A N 1
ATOM 529 C CA . GLY A 1 78 ? 29.836 -0.041 -47.662 1.00 68.44 78 GLY A CA 1
ATOM 530 C C . GLY A 1 78 ? 29.995 0.749 -46.357 1.00 68.44 78 GLY A C 1
ATOM 531 O O . GLY A 1 78 ? 29.361 0.425 -45.355 1.00 68.44 78 GLY A O 1
ATOM 532 N N . LEU A 1 79 ? 30.739 1.860 -46.450 1.00 70.31 79 LEU A N 1
ATOM 533 C CA . LEU A 1 79 ? 30.776 3.010 -45.536 1.00 70.31 79 LEU A CA 1
ATOM 534 C C . LEU A 1 79 ? 29.430 3.313 -44.862 1.00 70.31 79 LEU A C 1
ATOM 536 O O . LEU A 1 79 ? 29.202 3.139 -43.664 1.00 70.31 79 LEU A O 1
ATOM 540 N N . LEU A 1 80 ? 28.529 3.798 -45.711 1.00 75.75 80 LEU A N 1
ATOM 541 C CA . LEU A 1 80 ? 27.233 4.341 -45.324 1.00 75.75 80 LEU A CA 1
ATOM 542 C C . LEU A 1 80 ? 26.278 3.261 -44.808 1.00 75.75 80 LEU A C 1
ATOM 544 O O . LEU A 1 80 ? 25.563 3.506 -43.839 1.00 75.75 80 LEU A O 1
ATOM 548 N N . LEU A 1 81 ? 26.293 2.061 -45.399 1.00 74.94 81 LEU A N 1
ATOM 549 C CA . LEU A 1 81 ? 25.465 0.943 -44.936 1.00 74.94 81 LEU A CA 1
ATOM 550 C C . LEU A 1 81 ? 25.878 0.459 -43.542 1.00 74.94 81 LEU A C 1
ATOM 552 O O . LEU A 1 81 ? 25.009 0.173 -42.720 1.00 74.94 81 LEU A O 1
ATOM 556 N N . ALA A 1 82 ? 27.179 0.421 -43.245 1.00 70.00 82 ALA A N 1
ATOM 557 C CA . ALA A 1 82 ? 27.668 0.042 -41.923 1.00 70.00 82 ALA A CA 1
ATOM 558 C C . ALA A 1 82 ? 27.280 1.070 -40.847 1.00 70.00 82 ALA A C 1
ATOM 560 O O . ALA A 1 82 ? 26.824 0.691 -39.768 1.00 70.00 82 ALA A O 1
ATOM 561 N N . VAL A 1 83 ? 27.384 2.369 -41.154 1.00 76.75 83 VAL A N 1
ATOM 562 C CA . VAL A 1 83 ? 26.928 3.439 -40.251 1.00 76.75 83 VAL A CA 1
ATOM 563 C C . VAL A 1 83 ? 25.413 3.373 -40.044 1.00 76.75 83 VAL A C 1
ATOM 565 O O . VAL A 1 83 ? 24.953 3.443 -38.907 1.00 76.75 83 VAL A O 1
ATOM 568 N N . ALA A 1 84 ? 24.628 3.181 -41.108 1.00 78.69 84 ALA A N 1
ATOM 569 C CA . ALA A 1 84 ? 23.175 3.054 -41.007 1.00 78.69 84 ALA A CA 1
ATOM 570 C C . ALA A 1 84 ? 22.758 1.838 -40.162 1.00 78.69 84 ALA A C 1
ATOM 572 O O . ALA A 1 84 ? 21.885 1.961 -39.302 1.00 78.69 84 ALA A O 1
ATOM 573 N N . ALA A 1 85 ? 23.417 0.689 -40.346 1.00 75.06 85 ALA A N 1
ATOM 574 C CA . ALA A 1 85 ? 23.192 -0.504 -39.533 1.00 75.06 85 ALA A CA 1
ATOM 575 C C . ALA A 1 85 ? 23.552 -0.264 -38.060 1.00 75.06 85 ALA A C 1
ATOM 577 O O . ALA A 1 85 ? 22.783 -0.630 -37.173 1.00 75.06 85 ALA A O 1
ATOM 578 N N . PHE A 1 86 ? 24.672 0.410 -37.784 1.00 73.38 86 PHE A N 1
ATOM 579 C CA . PHE A 1 86 ? 25.064 0.760 -36.419 1.00 73.38 86 PHE A CA 1
ATOM 580 C C . PHE A 1 86 ? 24.047 1.681 -35.741 1.00 73.38 86 PHE A C 1
ATOM 582 O O . PHE A 1 86 ? 23.624 1.418 -34.617 1.00 73.38 86 PHE A O 1
ATOM 589 N N . VAL A 1 87 ? 23.593 2.724 -36.440 1.00 78.81 87 VAL A N 1
ATOM 590 C CA . VAL A 1 87 ? 22.562 3.641 -35.937 1.00 78.81 87 VAL A CA 1
ATOM 591 C C . VAL A 1 87 ? 21.249 2.896 -35.687 1.00 78.81 87 VAL A C 1
ATOM 593 O O . VAL A 1 87 ? 20.640 3.085 -34.636 1.00 78.81 87 VAL A O 1
ATOM 596 N N . ALA A 1 88 ? 20.834 2.003 -36.589 1.00 78.12 88 ALA A N 1
ATOM 597 C CA . ALA A 1 88 ? 19.637 1.186 -36.403 1.00 78.12 88 ALA A CA 1
ATOM 598 C C . ALA A 1 88 ? 19.749 0.264 -35.177 1.00 78.12 88 ALA A C 1
ATOM 600 O O . ALA A 1 88 ? 18.801 0.176 -34.399 1.00 78.12 88 ALA A O 1
ATOM 601 N N . ILE A 1 89 ? 20.909 -0.364 -34.954 1.00 79.06 89 ILE A N 1
ATOM 602 C CA . ILE A 1 89 ? 21.174 -1.201 -33.774 1.00 79.06 89 ILE A CA 1
ATOM 603 C C . ILE A 1 89 ? 21.138 -0.364 -32.489 1.00 79.06 89 ILE A C 1
ATOM 605 O O . ILE A 1 89 ? 20.529 -0.787 -31.508 1.00 79.06 89 ILE A O 1
ATOM 609 N N . LEU A 1 90 ? 21.720 0.839 -32.482 1.00 75.94 90 LEU A N 1
ATOM 610 C CA . LEU A 1 90 ? 21.672 1.740 -31.325 1.00 75.94 90 LEU A CA 1
ATOM 611 C C . LEU A 1 90 ? 20.243 2.212 -31.023 1.00 75.94 90 LEU A C 1
ATOM 613 O O . LEU A 1 90 ? 19.811 2.208 -29.867 1.00 75.94 90 LEU A O 1
ATOM 617 N N . LEU A 1 91 ? 19.475 2.586 -32.047 1.00 81.69 91 LEU A N 1
ATOM 618 C CA . LEU A 1 91 ? 18.078 2.994 -31.888 1.00 81.69 91 LEU A CA 1
ATOM 619 C C . LEU A 1 91 ? 17.199 1.824 -31.422 1.00 81.69 91 LEU A C 1
ATOM 621 O O . LEU A 1 91 ? 16.419 1.984 -30.483 1.00 81.69 91 LEU A O 1
ATOM 625 N N . ALA A 1 92 ? 17.367 0.633 -32.001 1.00 80.31 92 ALA A N 1
ATOM 626 C CA . ALA A 1 92 ? 16.645 -0.570 -31.591 1.00 80.31 92 ALA A CA 1
ATOM 627 C C . ALA A 1 92 ? 17.018 -1.000 -30.163 1.00 80.31 92 ALA A C 1
ATOM 629 O O . ALA A 1 92 ? 16.137 -1.289 -29.352 1.00 80.31 92 ALA A O 1
ATOM 630 N N . GLY A 1 93 ? 18.310 -0.971 -29.823 1.00 74.00 93 GLY A N 1
ATOM 631 C CA . GLY A 1 93 ? 18.816 -1.291 -28.490 1.00 74.00 93 GLY A CA 1
ATOM 632 C C . GLY A 1 93 ? 18.300 -0.321 -27.430 1.00 74.00 93 GLY A C 1
ATOM 633 O O . GLY A 1 93 ? 17.793 -0.745 -26.392 1.00 74.00 93 GLY A O 1
ATOM 634 N N . THR A 1 94 ? 18.336 0.986 -27.702 1.00 73.69 94 THR A N 1
ATOM 635 C CA . THR A 1 94 ? 17.784 1.993 -26.781 1.00 73.69 94 THR A CA 1
ATOM 636 C C . THR A 1 94 ? 16.268 1.884 -26.649 1.00 73.69 94 THR A C 1
ATOM 638 O O . THR A 1 94 ? 15.756 2.038 -25.543 1.00 73.69 94 THR A O 1
ATOM 641 N N . HIS A 1 95 ? 15.539 1.577 -27.725 1.00 84.88 95 HIS A N 1
ATOM 642 C CA . HIS A 1 95 ? 14.097 1.340 -27.664 1.00 84.88 95 HIS A CA 1
ATOM 643 C C . HIS A 1 95 ? 13.760 0.108 -26.810 1.00 84.88 95 HIS A C 1
ATOM 645 O O . HIS A 1 95 ? 12.900 0.178 -25.929 1.00 84.88 95 HIS A O 1
ATOM 651 N N . LEU A 1 96 ? 14.477 -1.005 -26.994 1.00 83.44 96 LEU A N 1
ATOM 652 C CA . LEU A 1 96 ? 14.289 -2.210 -26.185 1.00 83.44 96 LEU A CA 1
ATOM 653 C C . LEU A 1 96 ? 14.618 -1.953 -24.708 1.00 83.44 96 LEU A C 1
ATOM 655 O O . LEU A 1 96 ? 13.824 -2.292 -23.839 1.00 83.44 96 LEU A O 1
ATOM 659 N N . LEU A 1 97 ? 15.730 -1.275 -24.414 1.00 79.31 97 LEU A N 1
ATOM 660 C CA . LEU A 1 97 ? 16.104 -0.904 -23.045 1.00 79.31 97 LEU A CA 1
ATOM 661 C C . LEU A 1 97 ? 15.095 0.056 -22.405 1.00 79.31 97 LEU A C 1
ATOM 663 O O . LEU A 1 97 ? 14.777 -0.075 -21.226 1.00 79.31 97 LEU A O 1
ATOM 667 N N . ARG A 1 98 ? 14.572 1.030 -23.157 1.00 81.44 98 ARG A N 1
ATOM 668 C CA . ARG A 1 98 ? 13.543 1.956 -22.661 1.00 81.44 98 ARG A CA 1
ATOM 669 C C . ARG A 1 98 ? 12.249 1.218 -22.349 1.00 81.44 98 ARG A C 1
ATOM 671 O O . ARG A 1 98 ? 11.695 1.424 -21.275 1.00 81.44 98 ARG A O 1
ATOM 678 N N . THR A 1 99 ? 11.795 0.343 -23.242 1.00 81.38 99 THR A N 1
ATOM 679 C CA . THR A 1 99 ? 10.550 -0.414 -23.047 1.00 81.38 99 THR A CA 1
ATOM 680 C C . THR A 1 99 ? 10.660 -1.414 -21.898 1.00 81.38 99 THR A C 1
ATOM 682 O O . THR A 1 99 ? 9.737 -1.509 -21.091 1.00 81.38 99 THR A O 1
ATOM 685 N N . THR A 1 100 ? 11.789 -2.112 -21.746 1.00 78.50 100 THR A N 1
ATOM 686 C CA . THR A 1 100 ? 12.006 -3.007 -20.598 1.00 78.50 100 THR A CA 1
ATOM 687 C C . THR A 1 100 ? 12.092 -2.226 -19.290 1.00 78.50 100 THR A C 1
ATOM 689 O O . THR A 1 100 ? 11.386 -2.569 -18.341 1.00 78.50 100 THR A O 1
ATOM 692 N N . ARG A 1 101 ? 12.852 -1.121 -19.246 1.00 83.06 101 ARG A N 1
ATOM 693 C CA . ARG A 1 101 ? 12.930 -0.241 -18.064 1.00 83.06 101 ARG A CA 1
ATOM 694 C C . ARG A 1 101 ? 11.571 0.336 -17.680 1.00 83.06 101 ARG A C 1
ATOM 696 O O . ARG A 1 101 ? 11.243 0.382 -16.498 1.00 83.06 101 ARG A O 1
ATOM 703 N N . GLN A 1 102 ? 10.763 0.744 -18.658 1.00 86.31 102 GLN A N 1
ATOM 704 C CA . GLN A 1 102 ? 9.405 1.229 -18.414 1.00 86.31 102 GLN A CA 1
ATOM 705 C C . GLN A 1 102 ? 8.518 0.137 -17.813 1.00 86.31 102 GLN A C 1
ATOM 707 O O . GLN A 1 102 ? 7.834 0.406 -16.833 1.00 86.31 102 GLN A O 1
ATOM 712 N N . ARG A 1 103 ? 8.562 -1.097 -18.333 1.00 83.56 103 ARG A N 1
ATOM 713 C CA . ARG A 1 103 ? 7.786 -2.221 -17.779 1.00 83.56 103 ARG A CA 1
ATOM 714 C C . ARG A 1 103 ? 8.177 -2.540 -16.340 1.00 83.56 103 ARG A C 1
ATOM 716 O O . ARG A 1 103 ? 7.296 -2.759 -15.519 1.00 83.56 103 ARG A O 1
ATOM 723 N N . VAL A 1 104 ? 9.473 -2.546 -16.025 1.00 85.62 104 VAL A N 1
ATOM 724 C CA . VAL A 1 104 ? 9.947 -2.770 -14.650 1.00 85.62 104 VAL A CA 1
ATOM 725 C C . VAL A 1 104 ? 9.478 -1.643 -13.733 1.00 85.62 104 VAL A C 1
ATOM 727 O O . VAL A 1 104 ? 8.931 -1.916 -12.670 1.00 85.62 104 VAL A O 1
ATOM 730 N N . ARG A 1 105 ? 9.604 -0.381 -14.166 1.00 84.12 105 ARG A N 1
ATOM 731 C CA . ARG A 1 105 ? 9.121 0.768 -13.391 1.00 84.12 105 ARG A CA 1
ATOM 732 C C . ARG A 1 105 ? 7.618 0.687 -13.128 1.00 84.12 105 ARG A C 1
ATOM 734 O O . ARG A 1 105 ? 7.212 0.903 -11.995 1.00 84.12 105 ARG A O 1
ATOM 741 N N . GLN A 1 106 ? 6.819 0.354 -14.143 1.00 89.00 106 GLN A N 1
ATOM 742 C CA . GLN A 1 106 ? 5.372 0.185 -13.980 1.00 89.00 106 GLN A CA 1
ATOM 743 C C . GLN A 1 106 ? 5.060 -0.926 -12.976 1.00 89.00 106 GLN A C 1
ATOM 745 O O . GLN A 1 106 ? 4.336 -0.680 -12.026 1.00 89.00 106 GLN A O 1
ATOM 750 N N . ARG A 1 107 ? 5.719 -2.090 -13.073 1.00 88.25 107 ARG A N 1
ATOM 751 C CA . ARG A 1 107 ? 5.543 -3.180 -12.098 1.00 88.25 107 ARG A CA 1
ATOM 752 C C . ARG A 1 107 ? 5.844 -2.765 -10.659 1.00 88.25 107 ARG A C 1
ATOM 754 O O . ARG A 1 107 ? 5.144 -3.203 -9.757 1.00 88.25 107 ARG A O 1
ATOM 761 N N . VAL A 1 108 ? 6.870 -1.941 -10.431 1.00 88.00 108 VAL A N 1
ATOM 762 C CA . VAL A 1 108 ? 7.194 -1.433 -9.085 1.00 88.00 108 VAL A CA 1
ATOM 763 C C . VAL A 1 108 ? 6.096 -0.497 -8.574 1.00 88.00 108 VAL A C 1
ATOM 765 O O . VAL A 1 108 ? 5.701 -0.604 -7.413 1.00 88.00 108 VAL A O 1
ATOM 768 N N . LEU A 1 109 ? 5.577 0.386 -9.434 1.00 89.75 109 LEU A N 1
ATOM 769 C CA . LEU A 1 109 ? 4.466 1.278 -9.088 1.00 89.75 109 LEU A CA 1
ATOM 770 C C . LEU A 1 109 ? 3.178 0.491 -8.816 1.00 89.75 109 LEU A C 1
ATOM 772 O O . LEU A 1 109 ? 2.538 0.719 -7.794 1.00 89.75 109 LEU A O 1
ATOM 776 N N . ASP A 1 110 ? 2.848 -0.476 -9.671 1.00 92.06 110 ASP A N 1
ATOM 777 C CA . ASP A 1 110 ? 1.685 -1.353 -9.525 1.00 92.06 110 ASP A CA 1
ATOM 778 C C . ASP A 1 110 ? 1.785 -2.195 -8.247 1.00 92.06 110 ASP A C 1
ATOM 780 O O . ASP A 1 110 ? 0.814 -2.320 -7.503 1.00 92.06 110 ASP A O 1
ATOM 784 N N . ALA A 1 111 ? 2.971 -2.729 -7.937 1.00 89.69 111 ALA A N 1
ATOM 785 C CA . ALA A 1 111 ? 3.211 -3.472 -6.704 1.00 89.69 111 ALA A CA 1
ATOM 786 C C . ALA A 1 111 ? 3.077 -2.581 -5.459 1.00 89.69 111 ALA A C 1
ATOM 788 O O . ALA A 1 111 ? 2.502 -3.010 -4.459 1.00 89.69 111 ALA A O 1
ATOM 789 N N . ALA A 1 112 ? 3.574 -1.340 -5.497 1.00 88.50 112 ALA A N 1
ATOM 790 C CA . ALA A 1 112 ? 3.386 -0.381 -4.407 1.00 88.50 112 ALA A CA 1
ATOM 791 C C . ALA A 1 112 ? 1.907 -0.002 -4.226 1.00 88.50 112 ALA A C 1
ATOM 793 O O . ALA A 1 112 ? 1.391 -0.032 -3.108 1.00 88.50 112 ALA A O 1
ATOM 794 N N . ALA A 1 113 ? 1.193 0.258 -5.324 1.00 90.50 113 ALA A N 1
ATOM 795 C CA . ALA A 1 113 ? -0.241 0.522 -5.300 1.00 90.50 113 ALA A CA 1
ATOM 796 C C . ALA A 1 113 ? -1.033 -0.677 -4.749 1.00 90.50 113 ALA A C 1
ATOM 798 O O . ALA A 1 113 ? -1.917 -0.499 -3.913 1.00 90.50 113 ALA A O 1
ATOM 799 N N . GLY A 1 114 ? -0.682 -1.901 -5.154 1.00 93.62 114 GLY A N 1
ATOM 800 C CA . GLY A 1 114 ? -1.279 -3.135 -4.645 1.00 93.62 114 GLY A CA 1
ATOM 801 C C . GLY A 1 114 ? -1.079 -3.314 -3.138 1.00 93.62 114 GLY A C 1
ATOM 802 O O . GLY A 1 114 ? -2.040 -3.621 -2.432 1.00 93.62 114 GLY A O 1
ATOM 803 N N . ARG A 1 115 ? 0.131 -3.047 -2.623 1.00 92.19 115 ARG A N 1
ATOM 804 C CA . ARG A 1 115 ? 0.425 -3.081 -1.177 1.00 92.19 115 ARG A CA 1
ATOM 805 C C . ARG A 1 115 ? -0.429 -2.079 -0.399 1.00 92.19 115 ARG A C 1
ATOM 807 O O . ARG A 1 115 ? -1.048 -2.453 0.595 1.00 92.19 115 ARG A O 1
ATOM 814 N N . MET A 1 116 ? -0.537 -0.842 -0.885 1.00 93.56 116 MET A N 1
ATOM 815 C CA . MET A 1 116 ? -1.378 0.188 -0.266 1.00 93.56 116 MET A CA 1
ATOM 816 C C . MET A 1 116 ? -2.867 -0.195 -0.275 1.00 93.56 116 MET A C 1
ATOM 818 O O . MET A 1 116 ? -3.561 -0.014 0.725 1.00 93.56 116 MET A O 1
ATOM 822 N N . THR A 1 117 ? -3.368 -0.751 -1.381 1.00 95.88 117 THR A N 1
ATOM 823 C CA . THR A 1 117 ? -4.757 -1.225 -1.485 1.00 95.88 117 THR A CA 1
ATOM 824 C C . THR A 1 117 ? -5.041 -2.358 -0.502 1.00 95.88 117 THR A C 1
ATOM 826 O O . THR A 1 117 ? -6.044 -2.305 0.207 1.00 95.88 117 THR A O 1
ATOM 829 N N . ALA A 1 118 ? -4.146 -3.344 -0.395 1.00 95.44 118 ALA A N 1
ATOM 830 C CA . ALA A 1 118 ? -4.281 -4.431 0.574 1.00 95.44 118 ALA A CA 1
ATOM 831 C C . ALA A 1 118 ? -4.290 -3.913 2.023 1.00 95.44 118 ALA A C 1
ATOM 833 O O . ALA A 1 118 ? -5.062 -4.388 2.855 1.00 95.44 118 ALA A O 1
ATOM 834 N N . LEU A 1 119 ? -3.469 -2.904 2.322 1.00 96.19 119 LEU A N 1
ATOM 835 C CA . LEU A 1 119 ? -3.408 -2.302 3.649 1.00 96.19 119 LEU A CA 1
ATOM 836 C C . LEU A 1 119 ? -4.677 -1.510 4.001 1.00 96.19 119 LEU A C 1
ATOM 838 O O . LEU A 1 119 ? -5.154 -1.576 5.132 1.00 96.19 119 LEU A O 1
ATOM 842 N N . ARG A 1 120 ? -5.263 -0.800 3.029 1.00 96.44 120 ARG A N 1
ATOM 843 C CA . ARG A 1 120 ? -6.577 -0.155 3.185 1.00 96.44 120 ARG A CA 1
ATOM 844 C C . ARG A 1 120 ? -7.681 -1.176 3.425 1.00 96.44 120 ARG A C 1
ATOM 846 O O . ARG A 1 120 ? -8.425 -1.007 4.376 1.00 96.44 120 ARG A O 1
ATOM 853 N N . ALA A 1 121 ? -7.712 -2.268 2.662 1.00 98.00 121 ALA A N 1
ATOM 854 C CA . ALA A 1 121 ? -8.701 -3.326 2.859 1.00 98.00 121 ALA A CA 1
ATOM 855 C C . ALA A 1 121 ? -8.641 -3.934 4.273 1.00 98.00 121 ALA A C 1
ATOM 857 O O . ALA A 1 121 ? -9.675 -4.167 4.890 1.00 98.00 121 ALA A O 1
ATOM 858 N N . ARG A 1 122 ? -7.434 -4.144 4.816 1.00 97.88 122 ARG A N 1
ATOM 859 C CA . ARG A 1 122 ? -7.233 -4.596 6.204 1.00 97.88 122 ARG A CA 1
ATOM 860 C C . ARG A 1 122 ? -7.775 -3.603 7.234 1.00 97.88 122 ARG A C 1
ATOM 862 O O . ARG A 1 122 ? -8.490 -3.999 8.150 1.00 97.88 122 ARG A O 1
ATOM 869 N N . HIS A 1 123 ? -7.464 -2.319 7.067 1.00 97.69 123 HIS A N 1
ATOM 870 C CA . HIS A 1 123 ? -7.987 -1.256 7.925 1.00 97.69 123 HIS A CA 1
ATOM 871 C C . HIS A 1 123 ? -9.520 -1.194 7.869 1.00 97.69 123 HIS A C 1
ATOM 873 O O . HIS A 1 123 ? -10.169 -1.251 8.914 1.00 97.69 123 HIS A O 1
ATOM 879 N N . ASP A 1 124 ? -10.089 -1.151 6.665 1.00 97.88 124 ASP A N 1
ATOM 880 C CA . ASP A 1 124 ? -11.532 -1.073 6.443 1.00 97.88 124 ASP A CA 1
ATOM 881 C C . ASP A 1 124 ? -12.252 -2.286 7.056 1.00 97.88 124 ASP A C 1
ATOM 883 O O . ASP A 1 124 ? -13.277 -2.115 7.707 1.00 97.88 124 ASP A O 1
ATOM 887 N N . ALA A 1 125 ? -11.674 -3.490 6.974 1.00 98.06 125 ALA A N 1
ATOM 888 C CA . ALA A 1 125 ? -12.233 -4.695 7.591 1.00 98.06 125 ALA A CA 1
ATOM 889 C C . ALA A 1 125 ? -12.278 -4.643 9.133 1.00 98.06 125 ALA A C 1
ATOM 891 O O . ALA A 1 125 ? -13.161 -5.237 9.756 1.00 98.06 125 ALA A O 1
ATOM 892 N N . VAL A 1 126 ? -11.329 -3.964 9.789 1.00 97.50 126 VAL A N 1
ATOM 893 C CA . VAL A 1 126 ? -11.405 -3.737 11.245 1.00 97.50 126 VAL A CA 1
ATOM 894 C C . VAL A 1 126 ? -12.469 -2.691 11.563 1.00 97.50 126 VAL A C 1
ATOM 896 O O . VAL A 1 126 ? -13.267 -2.899 12.474 1.00 97.50 126 VAL A O 1
ATOM 899 N N . VAL A 1 127 ? -12.509 -1.596 10.799 1.00 96.25 127 VAL A N 1
ATOM 900 C CA . VAL A 1 127 ? -13.496 -0.522 10.984 1.00 96.25 127 VAL A CA 1
ATOM 901 C C . VAL A 1 127 ? -14.916 -1.045 10.785 1.00 96.25 127 VAL A C 1
ATOM 903 O O . VAL A 1 127 ? -15.784 -0.749 11.595 1.00 96.25 127 VAL A O 1
ATOM 906 N N . GLU A 1 128 ? -15.157 -1.870 9.769 1.00 97.00 128 GLU A N 1
ATOM 907 C CA . GLU A 1 128 ? -16.458 -2.490 9.512 1.00 97.00 128 GLU A CA 1
ATOM 908 C C . GLU A 1 128 ? -16.914 -3.368 10.685 1.00 97.00 128 GLU A C 1
ATOM 910 O O . GLU A 1 128 ? -18.047 -3.247 11.155 1.00 97.00 128 GLU A O 1
ATOM 915 N N . ARG A 1 129 ? -16.018 -4.204 11.228 1.00 95.69 129 ARG A N 1
ATOM 916 C CA . ARG A 1 129 ? -16.327 -5.018 12.413 1.00 95.69 129 ARG A CA 1
ATOM 917 C C . ARG A 1 129 ? -16.602 -4.163 13.645 1.00 95.69 129 ARG A C 1
ATOM 919 O O . ARG A 1 129 ? -17.544 -4.456 14.375 1.00 95.69 129 ARG A O 1
ATOM 926 N N . TRP A 1 130 ? -15.821 -3.107 13.866 1.00 94.88 130 TRP A N 1
ATOM 927 C CA . TRP A 1 130 ? -16.064 -2.150 14.947 1.00 94.88 130 TRP A CA 1
ATOM 928 C C . TRP A 1 130 ? -17.427 -1.462 14.801 1.00 94.88 130 TRP A C 1
ATOM 930 O O . TRP A 1 130 ? -18.194 -1.409 15.759 1.00 94.88 130 TRP A O 1
ATOM 940 N N . LEU A 1 131 ? -17.775 -1.006 13.594 1.00 95.31 131 LEU A N 1
ATOM 941 C CA . LEU A 1 131 ? -19.071 -0.387 13.311 1.00 95.31 131 LEU A CA 1
ATOM 942 C C . LEU A 1 131 ? -20.241 -1.325 13.610 1.00 95.31 131 LEU A C 1
ATOM 944 O O . LEU A 1 131 ? -21.286 -0.849 14.036 1.00 95.31 131 LEU A O 1
ATOM 948 N N . ALA A 1 132 ? -20.078 -2.641 13.456 1.00 94.81 132 ALA A N 1
ATOM 949 C CA . ALA A 1 132 ? -21.114 -3.584 13.863 1.00 94.81 132 ALA A CA 1
ATOM 950 C C . ALA A 1 132 ? -21.394 -3.530 15.377 1.00 94.81 132 ALA A C 1
ATOM 952 O O . ALA A 1 132 ? -22.542 -3.685 15.768 1.00 94.81 132 ALA A O 1
ATOM 953 N N . TYR A 1 133 ? -20.389 -3.294 16.229 1.00 94.44 133 TYR A N 1
ATOM 954 C CA . TYR A 1 133 ? -20.597 -3.115 17.674 1.00 94.44 133 TYR A CA 1
ATOM 955 C C . TYR A 1 133 ? -21.203 -1.748 18.015 1.00 94.44 133 TYR A C 1
ATOM 957 O O . TYR A 1 133 ? -21.994 -1.644 18.944 1.00 94.44 133 TYR A O 1
ATOM 965 N N . GLU A 1 134 ? -20.862 -0.706 17.257 1.00 92.00 134 GLU A N 1
ATOM 966 C CA . GLU A 1 134 ? -21.359 0.657 17.486 1.00 92.00 134 GLU A CA 1
ATOM 967 C C . GLU A 1 134 ? -22.756 0.915 16.914 1.00 92.00 134 GLU A C 1
ATOM 969 O O . GLU A 1 134 ? -23.463 1.782 17.413 1.00 92.00 134 GLU A O 1
ATOM 974 N N . LEU A 1 135 ? -23.167 0.214 15.858 1.00 95.25 135 LEU A N 1
ATOM 975 C CA . LEU A 1 135 ? -24.421 0.500 15.150 1.00 95.25 135 LEU A CA 1
ATOM 976 C C . LEU A 1 135 ? -25.533 -0.517 15.425 1.00 95.25 135 LEU A C 1
ATOM 978 O O . LEU A 1 135 ? -26.683 -0.240 15.091 1.00 95.25 135 LEU A O 1
ATOM 982 N N . ASP A 1 136 ? -25.221 -1.668 16.023 1.00 95.38 136 ASP A N 1
ATOM 983 C CA . ASP A 1 136 ? -26.201 -2.698 16.376 1.00 95.38 136 ASP A CA 1
ATOM 984 C C . ASP A 1 136 ? -26.574 -2.616 17.870 1.00 95.38 136 ASP A C 1
ATOM 986 O O . ASP A 1 136 ? -25.758 -2.978 18.726 1.00 95.38 136 ASP A O 1
ATOM 990 N N . PRO A 1 137 ? -27.811 -2.205 18.220 1.00 94.50 137 PRO A N 1
ATOM 991 C CA . PRO A 1 137 ? -28.257 -2.134 19.610 1.00 94.50 137 PRO A CA 1
ATOM 992 C C . PRO A 1 137 ? -28.172 -3.473 20.353 1.00 94.50 137 PRO A C 1
ATOM 994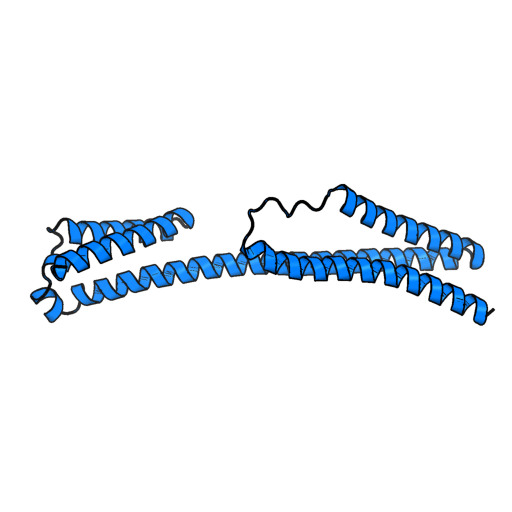 O O . PRO A 1 137 ? -27.930 -3.487 21.558 1.00 94.50 137 PR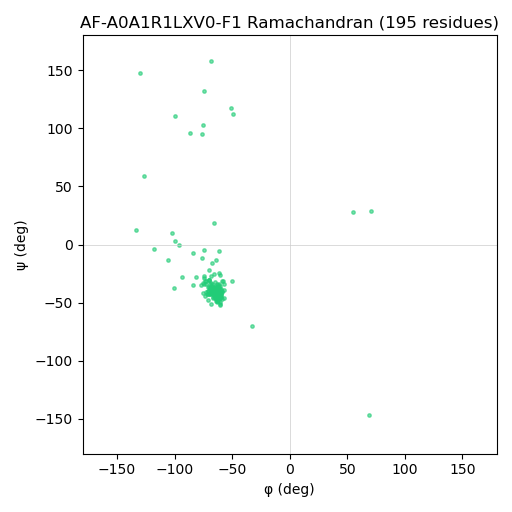O A O 1
ATOM 997 N N . GLY A 1 138 ? -28.355 -4.602 19.658 1.00 95.62 138 GLY A N 1
ATOM 998 C CA . GLY A 1 138 ? -28.236 -5.928 20.264 1.00 95.62 138 GLY A CA 1
ATOM 999 C C . GLY A 1 138 ? -26.810 -6.190 20.738 1.00 95.62 138 GLY A C 1
ATOM 1000 O O . GLY A 1 138 ? -26.598 -6.565 21.891 1.00 95.62 138 GLY A O 1
ATOM 1001 N N . LYS A 1 139 ? -25.822 -5.889 19.887 1.00 93.19 139 LYS A N 1
ATOM 1002 C CA . LYS A 1 139 ? -24.405 -6.024 20.243 1.00 93.19 139 LYS A CA 1
ATOM 1003 C C . LYS A 1 139 ? -23.961 -5.043 21.317 1.00 93.19 139 LYS A C 1
ATOM 1005 O O . LYS A 1 139 ? -23.126 -5.415 22.131 1.00 93.19 139 LYS A O 1
ATOM 1010 N N . GLN A 1 140 ? -24.509 -3.831 21.356 1.00 94.19 140 GLN A N 1
ATOM 1011 C CA . GLN A 1 140 ? -24.205 -2.883 22.433 1.00 94.19 140 GLN A CA 1
ATOM 1012 C C . GLN A 1 140 ? -24.673 -3.395 23.803 1.00 94.19 140 GLN A C 1
ATOM 1014 O O . GLN A 1 140 ? -23.981 -3.204 24.802 1.00 94.19 140 GLN A O 1
ATOM 1019 N N . ILE A 1 141 ? -25.835 -4.057 23.855 1.00 94.12 141 ILE A N 1
ATOM 1020 C CA . ILE A 1 141 ? -26.371 -4.653 25.089 1.00 94.12 141 ILE A CA 1
ATOM 1021 C C . ILE A 1 141 ? -25.559 -5.887 25.495 1.00 94.12 141 ILE A C 1
ATOM 1023 O O . ILE A 1 141 ? -25.273 -6.071 26.676 1.00 94.12 141 ILE A O 1
ATOM 1027 N N . GLU A 1 142 ? -25.197 -6.735 24.531 1.00 94.56 142 GLU A N 1
ATOM 1028 C CA . GLU A 1 142 ? -24.490 -7.994 24.787 1.00 94.56 142 GLU A CA 1
ATOM 1029 C C . GLU A 1 142 ? -22.994 -7.783 25.086 1.00 94.56 142 GLU A C 1
ATOM 1031 O O . GLU A 1 142 ? -22.422 -8.468 25.932 1.00 94.56 142 GLU A O 1
ATOM 1036 N N . TYR A 1 143 ? -22.370 -6.789 24.446 1.00 93.19 143 TYR A N 1
ATOM 1037 C CA . TYR A 1 143 ? -20.938 -6.494 24.532 1.00 93.19 143 TYR A CA 1
ATOM 1038 C C . TYR A 1 143 ? -20.667 -5.029 24.928 1.00 93.19 143 TYR A C 1
ATOM 1040 O O . TYR A 1 143 ? -19.944 -4.325 24.216 1.00 93.19 143 TYR A O 1
ATOM 1048 N N . PRO A 1 144 ? -21.155 -4.550 26.090 1.00 91.38 144 PRO A N 1
ATOM 1049 C CA . PRO A 1 144 ? -21.023 -3.144 26.492 1.00 91.38 144 PRO A CA 1
ATOM 1050 C C . PRO A 1 144 ? -19.561 -2.695 26.619 1.00 91.38 144 PRO A C 1
ATOM 1052 O O . PRO A 1 144 ? -19.238 -1.529 26.417 1.00 91.38 144 PRO A O 1
ATOM 1055 N N . GLN A 1 145 ? -18.654 -3.635 26.886 1.00 90.88 145 GLN A N 1
ATOM 1056 C CA . GLN A 1 145 ? -17.210 -3.406 26.943 1.00 90.88 145 GLN A CA 1
ATOM 1057 C C . GLN A 1 145 ? -16.532 -3.052 25.620 1.00 90.88 145 GLN A C 1
ATOM 1059 O O . GLN A 1 145 ? -15.404 -2.560 25.638 1.00 90.88 145 GLN A O 1
ATOM 1064 N N . MET A 1 146 ? -17.197 -3.290 24.487 1.00 92.19 146 MET A N 1
ATOM 1065 C CA . MET A 1 146 ? -16.715 -2.840 23.182 1.00 92.19 146 MET A CA 1
ATOM 1066 C C . MET A 1 146 ? -17.125 -1.392 22.897 1.00 92.19 146 MET A C 1
ATOM 1068 O O . MET A 1 146 ? -16.337 -0.669 22.306 1.00 92.19 146 MET A O 1
ATOM 1072 N N . THR A 1 147 ? -18.302 -0.954 23.350 1.00 88.00 147 THR A N 1
ATOM 1073 C CA . THR A 1 147 ? -18.865 0.378 23.045 1.00 88.00 147 THR A CA 1
ATOM 1074 C C . THR A 1 147 ? -18.536 1.430 24.113 1.00 88.00 147 THR A C 1
ATOM 1076 O O . THR A 1 147 ? -18.441 2.624 23.831 1.00 88.00 147 THR A O 1
ATOM 1079 N N . ASP A 1 148 ? -18.341 1.019 25.368 1.00 88.38 148 ASP A N 1
ATOM 1080 C CA . ASP A 1 148 ? -18.048 1.939 26.466 1.00 88.38 148 ASP A CA 1
ATOM 1081 C C . ASP A 1 148 ? -16.596 2.445 26.422 1.00 88.38 148 ASP A C 1
ATOM 1083 O O . ASP A 1 148 ? -15.651 1.777 26.846 1.00 88.38 148 ASP A O 1
ATOM 1087 N N . VAL A 1 149 ? -16.424 3.686 25.964 1.00 83.19 149 VAL A N 1
ATOM 1088 C CA . VAL A 1 149 ? -15.124 4.372 25.872 1.00 83.19 149 VAL A CA 1
ATOM 1089 C C . VAL A 1 149 ? -14.442 4.628 27.219 1.00 83.19 149 VAL A C 1
ATOM 1091 O O . VAL A 1 149 ? -13.259 4.974 27.233 1.00 83.19 149 VAL A O 1
ATOM 1094 N N . SER A 1 150 ? -15.140 4.476 28.350 1.00 87.38 150 SER A N 1
ATOM 1095 C CA . SER A 1 150 ? -14.503 4.531 29.670 1.00 87.38 150 SER A CA 1
ATOM 1096 C C . SER A 1 150 ? -13.616 3.308 29.925 1.00 87.38 150 SER A C 1
ATOM 1098 O O . SER A 1 150 ? -12.667 3.378 30.714 1.00 87.38 150 SER A O 1
ATOM 1100 N N . GLN A 1 151 ? -13.859 2.207 29.204 1.00 89.06 151 GLN A N 1
ATOM 1101 C CA . GLN A 1 151 ? -13.044 1.011 29.305 1.00 89.06 151 GLN A CA 1
ATOM 1102 C C . GLN A 1 151 ? -11.690 1.199 28.604 1.00 89.06 151 GLN A C 1
ATOM 1104 O O . GLN A 1 151 ? -11.632 1.619 27.441 1.00 89.06 151 GLN A O 1
ATOM 1109 N N . PRO A 1 152 ? -10.568 0.842 29.262 1.00 90.00 152 PRO A N 1
ATOM 1110 C CA . PRO A 1 152 ? -9.234 1.029 28.694 1.00 90.00 152 PRO A CA 1
ATOM 1111 C C . PRO A 1 152 ? -9.024 0.336 27.341 1.00 90.00 152 PRO A C 1
ATOM 1113 O O . PRO A 1 152 ? -8.299 0.868 26.498 1.00 90.00 152 PRO A O 1
ATOM 1116 N N . SER A 1 153 ? -9.652 -0.827 27.134 1.00 88.38 153 SER A N 1
ATOM 1117 C CA . SER A 1 153 ? -9.592 -1.617 25.897 1.00 88.38 153 SER A CA 1
ATOM 1118 C C . SER A 1 153 ? -10.298 -0.921 24.733 1.00 88.38 153 SER A C 1
ATOM 1120 O O . SER A 1 153 ? -9.673 -0.718 23.694 1.00 88.38 153 SER A O 1
ATOM 1122 N N . ALA A 1 154 ? -11.547 -0.483 24.912 1.00 91.12 154 ALA A N 1
ATOM 1123 C CA . ALA A 1 154 ? -12.301 0.253 23.895 1.00 91.12 154 ALA A CA 1
ATOM 1124 C C . ALA A 1 154 ? -11.609 1.579 23.537 1.00 91.12 154 ALA A C 1
ATOM 1126 O O . ALA A 1 154 ? -11.375 1.882 22.364 1.00 91.12 154 ALA A O 1
ATOM 1127 N N . ALA A 1 155 ? -11.148 2.327 24.546 1.00 93.31 155 ALA A N 1
ATOM 1128 C CA . ALA A 1 155 ? -10.381 3.551 24.328 1.00 93.31 155 ALA A CA 1
ATOM 1129 C C . ALA A 1 155 ? -9.074 3.301 23.549 1.00 93.31 155 ALA A C 1
ATOM 1131 O O . ALA A 1 155 ? -8.654 4.144 22.751 1.00 93.31 155 ALA A O 1
ATOM 1132 N N . ALA A 1 156 ? -8.409 2.161 23.767 1.00 94.44 156 ALA A N 1
ATOM 1133 C CA . ALA A 1 156 ? -7.208 1.792 23.023 1.00 94.44 156 ALA A CA 1
ATOM 1134 C C . ALA A 1 156 ? -7.506 1.527 21.541 1.00 94.44 156 ALA A C 1
ATOM 1136 O O . ALA A 1 156 ? -6.745 1.998 20.696 1.00 94.44 156 ALA A O 1
ATOM 1137 N N . VAL A 1 157 ? -8.623 0.863 21.221 1.00 95.19 157 VAL A N 1
ATOM 1138 C CA . VAL A 1 157 ? -9.059 0.649 19.830 1.00 95.19 157 VAL A CA 1
ATOM 1139 C C . VAL A 1 157 ? -9.331 1.983 19.136 1.00 95.19 157 VAL A C 1
ATOM 1141 O O . VAL A 1 157 ? -8.795 2.227 18.056 1.00 95.19 157 VAL A O 1
ATOM 1144 N N . VAL A 1 158 ? -10.067 2.898 19.778 1.00 94.81 158 VAL A N 1
ATOM 1145 C CA . VAL A 1 158 ? -10.340 4.238 19.223 1.00 94.81 158 VAL A CA 1
ATOM 1146 C C . VAL A 1 158 ? -9.046 5.020 18.970 1.00 94.81 158 VAL A C 1
ATOM 1148 O O . VAL A 1 158 ? -8.882 5.636 17.913 1.00 94.81 158 VAL A O 1
ATOM 1151 N N . ARG A 1 159 ? -8.080 4.962 19.898 1.00 95.81 159 ARG A N 1
ATOM 1152 C CA . ARG A 1 159 ? -6.753 5.570 19.697 1.00 95.81 159 ARG A CA 1
ATOM 1153 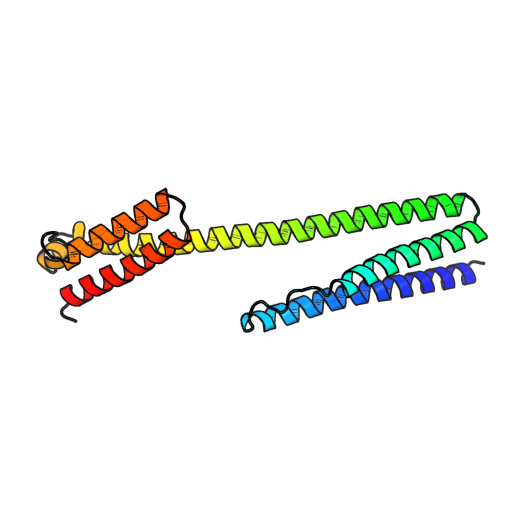C C . ARG A 1 159 ? -5.997 4.932 18.532 1.00 95.81 159 ARG A C 1
ATOM 1155 O O . ARG A 1 159 ? -5.394 5.662 17.749 1.00 95.81 159 ARG A O 1
ATOM 1162 N N . ALA A 1 160 ? -6.027 3.608 18.403 1.00 97.00 160 ALA A N 1
ATOM 1163 C CA . ALA A 1 160 ? -5.354 2.899 17.318 1.00 97.00 160 ALA A CA 1
ATOM 1164 C C . ALA A 1 160 ? -5.980 3.218 15.948 1.00 97.00 160 ALA A C 1
ATOM 1166 O O . ALA A 1 160 ? -5.246 3.466 14.993 1.00 97.00 160 ALA A O 1
ATOM 1167 N N . MET A 1 161 ? -7.312 3.318 15.862 1.00 96.31 161 MET A N 1
ATOM 1168 C CA . MET A 1 161 ? -8.010 3.761 14.646 1.00 96.31 161 MET A CA 1
ATOM 1169 C C . MET A 1 161 ? -7.580 5.170 14.241 1.00 96.31 161 MET A C 1
ATOM 1171 O O . MET A 1 161 ? -7.281 5.425 13.075 1.00 96.31 161 MET A O 1
ATOM 1175 N N . ARG A 1 162 ? -7.488 6.087 15.213 1.00 96.50 162 ARG A N 1
ATOM 1176 C CA . ARG A 1 162 ? -7.007 7.447 14.957 1.00 96.50 162 ARG A CA 1
ATOM 1177 C C . ARG A 1 162 ? -5.560 7.457 14.459 1.00 96.50 162 ARG A C 1
ATOM 1179 O O . ARG A 1 162 ? -5.287 8.116 13.468 1.00 96.50 162 ARG A O 1
ATOM 1186 N N . GLN A 1 163 ? -4.659 6.694 15.081 1.00 96.88 163 GLN A N 1
ATOM 1187 C CA . GLN A 1 163 ? -3.262 6.590 14.633 1.00 96.88 163 GLN A CA 1
ATOM 1188 C C . GLN A 1 163 ? -3.150 6.049 13.201 1.00 96.88 163 GLN A C 1
ATOM 1190 O O . GLN A 1 163 ? -2.384 6.587 12.406 1.00 96.88 163 GLN A O 1
ATOM 1195 N N . ALA A 1 164 ? -3.928 5.018 12.856 1.00 96.81 164 ALA A N 1
ATOM 1196 C CA . ALA A 1 164 ? -3.958 4.474 11.500 1.00 96.81 164 ALA A CA 1
ATOM 1197 C C . ALA A 1 164 ? -4.481 5.502 10.486 1.00 96.81 164 ALA A C 1
ATOM 1199 O O . ALA A 1 164 ? -3.926 5.639 9.396 1.00 96.81 164 ALA A O 1
ATOM 1200 N N . ARG A 1 165 ? -5.511 6.271 10.852 1.00 96.12 165 ARG A N 1
ATOM 1201 C CA . ARG A 1 165 ? -6.026 7.363 10.022 1.00 96.12 165 ARG A CA 1
ATOM 1202 C C . ARG A 1 165 ? -5.003 8.485 9.835 1.00 96.12 165 ARG A C 1
ATOM 1204 O O . ARG A 1 165 ? -4.761 8.877 8.700 1.00 96.12 165 ARG A O 1
ATOM 1211 N N . ASP A 1 166 ? -4.380 8.952 10.912 1.00 96.56 166 ASP A N 1
ATOM 1212 C CA . ASP A 1 166 ? -3.394 10.034 10.863 1.00 96.56 166 ASP A CA 1
ATOM 1213 C C . ASP A 1 166 ? -2.178 9.627 10.002 1.00 96.56 166 ASP A C 1
ATOM 1215 O O . ASP A 1 166 ? -1.721 10.404 9.165 1.00 96.56 166 ASP A O 1
ATOM 1219 N N . ALA A 1 167 ? -1.703 8.381 10.127 1.00 95.69 167 ALA A N 1
ATOM 1220 C CA . ALA A 1 167 ? -0.615 7.849 9.300 1.00 95.69 167 ALA A CA 1
ATOM 1221 C C . ALA A 1 167 ? -0.995 7.740 7.810 1.00 95.69 167 ALA A C 1
ATOM 1223 O O . ALA A 1 167 ? -0.185 8.046 6.932 1.00 95.69 167 ALA A O 1
ATOM 1224 N N . ARG A 1 168 ? -2.248 7.362 7.514 1.00 93.25 168 ARG A N 1
ATOM 1225 C CA . ARG A 1 168 ? -2.784 7.353 6.145 1.00 93.25 168 ARG A CA 1
ATOM 1226 C C . ARG A 1 168 ? -2.810 8.758 5.544 1.00 93.25 168 ARG A C 1
ATOM 1228 O O . ARG A 1 168 ? -2.410 8.920 4.392 1.00 93.25 168 ARG A O 1
ATOM 1235 N N . ASP A 1 169 ? -3.283 9.746 6.299 1.00 94.56 169 ASP A N 1
ATOM 1236 C CA . ASP A 1 169 ? -3.419 11.132 5.837 1.00 94.56 169 ASP A CA 1
ATOM 1237 C C . ASP A 1 169 ? -2.045 11.808 5.661 1.00 94.56 169 ASP A C 1
ATOM 1239 O O . ASP A 1 169 ? -1.865 12.620 4.754 1.00 94.56 169 ASP A O 1
ATOM 1243 N N . ALA A 1 170 ? -1.046 11.408 6.455 1.00 94.00 170 ALA A N 1
ATOM 1244 C CA . ALA A 1 170 ? 0.348 11.834 6.312 1.00 94.00 170 ALA A CA 1
ATOM 1245 C C . ALA A 1 170 ? 1.095 11.181 5.128 1.00 94.00 170 ALA A C 1
ATOM 1247 O O . ALA A 1 170 ? 2.242 11.539 4.865 1.00 94.00 170 ALA A O 1
ATOM 1248 N N . ALA A 1 171 ? 0.466 10.236 4.417 1.00 89.56 171 ALA A N 1
ATOM 1249 C CA . ALA A 1 171 ? 1.080 9.435 3.354 1.00 89.56 171 ALA A CA 1
ATOM 1250 C C . ALA A 1 171 ? 2.357 8.675 3.785 1.00 89.56 171 ALA A C 1
ATOM 1252 O O . ALA A 1 171 ? 3.214 8.371 2.953 1.00 89.56 171 ALA A O 1
ATOM 1253 N N . ASP A 1 172 ? 2.467 8.332 5.072 1.00 92.38 172 ASP A N 1
ATOM 1254 C CA . ASP A 1 172 ? 3.541 7.498 5.614 1.00 92.38 172 ASP A CA 1
ATOM 1255 C C . ASP A 1 172 ? 3.163 6.016 5.472 1.00 92.38 172 ASP A C 1
ATOM 1257 O O . ASP A 1 172 ? 2.422 5.466 6.284 1.00 92.38 172 ASP A O 1
ATOM 1261 N N . GLU A 1 173 ? 3.636 5.360 4.409 1.00 91.81 173 GLU A N 1
ATOM 1262 C CA . GLU A 1 173 ? 3.287 3.963 4.117 1.00 91.81 173 GLU A CA 1
ATOM 1263 C C . GLU A 1 173 ? 3.765 2.992 5.208 1.00 91.81 173 GLU A C 1
ATOM 1265 O O . GLU A 1 173 ? 3.022 2.083 5.583 1.00 91.81 173 GLU A O 1
ATOM 1270 N N . ALA A 1 174 ? 4.979 3.186 5.729 1.00 93.81 174 ALA A N 1
ATOM 1271 C CA . ALA A 1 174 ? 5.539 2.317 6.759 1.00 93.81 174 ALA A CA 1
ATOM 1272 C C . ALA A 1 174 ? 4.818 2.530 8.096 1.00 93.81 174 ALA A C 1
ATOM 1274 O O . ALA A 1 174 ? 4.344 1.568 8.701 1.00 93.81 174 ALA A O 1
ATOM 1275 N N . GLY A 1 175 ? 4.639 3.791 8.505 1.00 95.75 175 GLY A N 1
ATOM 1276 C CA . GLY A 1 175 ? 3.887 4.124 9.712 1.00 95.75 175 GLY A CA 1
ATOM 1277 C C . GLY A 1 175 ? 2.427 3.681 9.637 1.00 95.75 175 GLY A C 1
ATOM 1278 O O . GLY A 1 175 ? 1.878 3.196 10.626 1.00 95.75 175 GLY A O 1
ATOM 1279 N N . TYR A 1 176 ? 1.800 3.762 8.459 1.00 97.38 176 TYR A N 1
ATOM 1280 C CA . TYR A 1 176 ? 0.446 3.258 8.251 1.00 97.38 176 TYR A CA 1
ATOM 1281 C C . TYR A 1 176 ? 0.385 1.730 8.374 1.00 97.38 176 TYR A C 1
ATOM 1283 O O . TYR A 1 176 ? -0.529 1.212 9.014 1.00 97.38 176 TYR A O 1
ATOM 1291 N N . ALA A 1 177 ? 1.368 0.999 7.835 1.00 97.06 177 ALA A N 1
ATOM 1292 C CA . ALA A 1 177 ? 1.431 -0.459 7.953 1.00 97.06 177 ALA A CA 1
ATOM 1293 C C . ALA A 1 177 ? 1.535 -0.927 9.414 1.00 97.06 177 ALA A C 1
ATOM 1295 O O . ALA A 1 177 ? 0.803 -1.831 9.841 1.00 97.06 177 ALA A O 1
ATOM 1296 N N . ASP A 1 178 ? 2.388 -0.263 10.192 1.00 97.62 178 ASP A N 1
ATOM 1297 C CA . ASP A 1 178 ? 2.551 -0.527 11.620 1.00 97.62 178 ASP A CA 1
ATOM 1298 C C . ASP A 1 178 ? 1.292 -0.153 12.410 1.00 97.62 178 ASP A C 1
ATOM 1300 O O . ASP A 1 178 ? 0.847 -0.908 13.281 1.00 97.62 178 ASP A O 1
ATOM 1304 N N . ALA A 1 179 ? 0.673 0.986 12.090 1.00 97.81 179 ALA A N 1
ATOM 1305 C CA . ALA A 1 179 ? -0.540 1.448 12.754 1.00 97.81 179 ALA A CA 1
ATOM 1306 C C . ALA A 1 179 ? -1.741 0.524 12.494 1.00 97.81 179 ALA A C 1
ATOM 1308 O O . ALA A 1 179 ? -2.477 0.219 13.432 1.00 97.81 179 ALA A O 1
ATOM 1309 N N . VAL A 1 180 ? -1.919 0.022 11.266 1.00 98.25 180 VAL A N 1
ATOM 1310 C CA . VAL A 1 180 ? -2.972 -0.961 10.942 1.00 98.25 180 VAL A CA 1
ATOM 1311 C C . VAL A 1 180 ? -2.730 -2.283 11.666 1.00 98.25 180 VAL A C 1
ATOM 1313 O O . VAL A 1 180 ? -3.660 -2.843 12.238 1.00 98.25 180 VAL A O 1
ATOM 1316 N N . THR A 1 181 ? -1.484 -2.757 11.720 1.00 98.19 181 THR A N 1
ATOM 1317 C CA . THR A 1 181 ? -1.144 -3.984 12.460 1.00 98.19 181 THR A CA 1
ATOM 1318 C C . THR A 1 181 ? -1.435 -3.829 13.957 1.00 98.19 181 THR A C 1
ATOM 1320 O O . THR A 1 181 ? -2.024 -4.715 14.577 1.00 98.19 181 THR A O 1
ATOM 1323 N N . ARG A 1 182 ? -1.096 -2.675 14.545 1.00 97.81 182 ARG A N 1
ATOM 1324 C CA . ARG A 1 182 ? -1.424 -2.363 15.943 1.00 97.81 182 ARG A CA 1
ATOM 1325 C C . ARG A 1 182 ? -2.932 -2.276 16.172 1.00 97.81 182 ARG A C 1
ATOM 1327 O O . ARG A 1 182 ? -3.415 -2.754 17.199 1.00 97.81 182 ARG A O 1
ATOM 1334 N N . LEU A 1 183 ? -3.673 -1.679 15.239 1.00 98.25 183 LEU A N 1
ATOM 1335 C CA . LEU A 1 183 ? -5.132 -1.604 15.283 1.00 98.25 183 LEU A CA 1
ATOM 1336 C C . LEU A 1 183 ? -5.759 -3.003 15.283 1.00 98.25 183 LEU A C 1
ATOM 1338 O O . LEU A 1 183 ? -6.569 -3.292 16.158 1.00 98.25 183 LEU A O 1
ATOM 1342 N N . GLU A 1 184 ? -5.353 -3.882 14.367 1.00 98.25 184 GLU A N 1
ATOM 1343 C CA . GLU A 1 184 ? -5.832 -5.269 14.310 1.00 98.25 184 GLU A CA 1
ATOM 1344 C C . GLU A 1 184 ? -5.575 -6.021 15.621 1.00 98.25 184 GLU A C 1
ATOM 1346 O O . GLU A 1 184 ? -6.477 -6.672 16.147 1.00 98.25 184 GLU A O 1
ATOM 1351 N N . GLN A 1 185 ? -4.363 -5.902 16.173 1.00 97.81 185 GLN A N 1
ATOM 1352 C CA . GLN A 1 185 ? -3.990 -6.541 17.437 1.00 97.81 185 GLN A CA 1
ATOM 1353 C C . GLN A 1 185 ? -4.827 -6.018 18.608 1.00 97.81 185 GLN A C 1
ATOM 1355 O O . GLN A 1 185 ? -5.396 -6.810 19.358 1.00 97.81 185 GLN A O 1
ATOM 1360 N N . THR A 1 186 ? -4.937 -4.692 18.731 1.00 97.50 186 THR A N 1
ATOM 1361 C CA . THR A 1 186 ? -5.688 -4.035 19.812 1.00 97.50 186 THR A CA 1
ATOM 1362 C C . THR A 1 186 ? -7.172 -4.385 19.731 1.00 97.50 186 THR A C 1
ATOM 1364 O O . THR A 1 186 ? -7.788 -4.695 20.749 1.00 97.50 186 THR A O 1
ATOM 1367 N N . PHE A 1 187 ? -7.743 -4.393 18.522 1.00 97.38 187 PHE A N 1
ATOM 1368 C CA . PHE A 1 187 ? -9.131 -4.787 18.294 1.00 97.38 187 PHE A CA 1
ATOM 1369 C C . PHE A 1 187 ? -9.361 -6.253 18.666 1.00 97.38 187 PHE A C 1
ATOM 1371 O O . PHE A 1 187 ? -10.270 -6.548 19.435 1.00 97.38 187 PHE A O 1
ATOM 1378 N N . ALA A 1 188 ? -8.511 -7.168 18.194 1.00 96.81 188 ALA A N 1
ATOM 1379 C CA . ALA A 1 188 ? -8.639 -8.590 18.509 1.00 96.81 188 ALA A CA 1
ATOM 1380 C C . ALA A 1 188 ? -8.504 -8.867 20.017 1.00 96.81 188 ALA A C 1
ATOM 1382 O O . ALA A 1 188 ? -9.136 -9.774 20.550 1.00 96.81 188 ALA A O 1
ATOM 1383 N N . GLU A 1 189 ? -7.673 -8.102 20.724 1.00 95.62 189 GLU A N 1
ATOM 1384 C CA . GLU A 1 189 ? -7.538 -8.205 22.176 1.00 95.62 189 GLU A CA 1
ATOM 1385 C C . GLU A 1 189 ? -8.769 -7.676 22.922 1.00 95.62 189 GLU A C 1
ATOM 1387 O O . GLU A 1 189 ? -9.194 -8.284 23.905 1.00 95.62 189 GLU A O 1
ATOM 1392 N N . ALA A 1 190 ? -9.358 -6.571 22.458 1.00 95.25 190 ALA A N 1
ATOM 1393 C CA . ALA A 1 190 ? -10.618 -6.063 22.991 1.00 95.25 190 ALA A 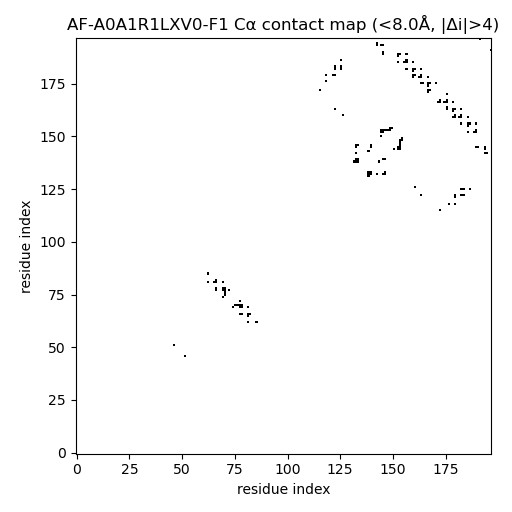CA 1
ATOM 1394 C C . ALA A 1 190 ? -11.763 -7.064 22.760 1.00 95.25 190 ALA A C 1
ATOM 1396 O O . ALA A 1 190 ? -12.501 -7.366 23.694 1.00 95.25 190 ALA A O 1
ATOM 1397 N N . GLU A 1 191 ? -11.844 -7.646 21.562 1.00 94.88 191 GLU A N 1
ATOM 1398 C CA . GLU A 1 191 ? -12.854 -8.640 21.189 1.00 94.88 191 GLU A CA 1
ATOM 1399 C C . GLU A 1 191 ? -12.734 -9.915 22.038 1.00 94.88 191 GLU A C 1
ATOM 1401 O O . GL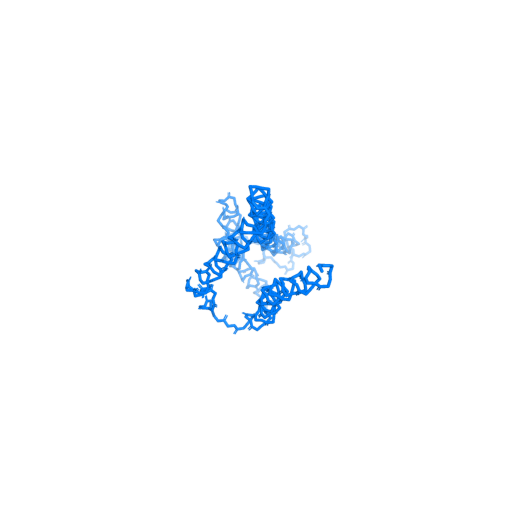U A 1 191 ? -13.729 -10.372 22.592 1.00 94.88 191 GLU A O 1
ATOM 1406 N N . ARG A 1 192 ? -11.519 -10.443 22.254 1.00 94.50 192 ARG A N 1
ATOM 1407 C CA . ARG A 1 192 ? -11.309 -11.592 23.159 1.00 94.50 192 ARG A CA 1
ATOM 1408 C C . ARG A 1 192 ? -11.770 -11.306 24.583 1.00 94.50 192 ARG A C 1
ATOM 1410 O O . ARG A 1 192 ? -12.521 -12.099 25.144 1.00 94.50 192 ARG A O 1
ATOM 1417 N N . ARG A 1 193 ? -11.393 -10.147 25.144 1.00 92.12 193 ARG A N 1
ATOM 1418 C CA . ARG A 1 193 ? -11.876 -9.731 26.471 1.00 92.12 193 ARG A CA 1
ATOM 1419 C C . ARG A 1 193 ? -13.395 -9.641 26.508 1.00 92.12 193 ARG A C 1
ATOM 1421 O O . ARG A 1 193 ? -13.992 -10.045 27.499 1.00 92.12 193 ARG A O 1
ATOM 1428 N N . ALA A 1 194 ? -14.004 -9.136 25.437 1.00 91.06 194 ALA A N 1
ATOM 1429 C CA . ALA A 1 194 ? -15.444 -8.984 25.361 1.00 91.06 194 ALA A CA 1
ATOM 1430 C C . ALA A 1 194 ? -16.191 -10.321 25.273 1.00 91.06 194 ALA A C 1
ATOM 1432 O O . ALA A 1 194 ? -17.284 -10.460 25.814 1.00 91.06 194 ALA A O 1
ATOM 1433 N N . LEU A 1 195 ? -15.592 -11.305 24.608 1.00 91.19 195 LEU A N 1
ATOM 1434 C CA . LEU A 1 195 ? -16.132 -12.656 24.474 1.00 91.19 195 LEU A CA 1
ATOM 1435 C C . LEU A 1 195 ? -15.789 -13.560 25.671 1.00 91.19 195 LEU A C 1
ATOM 1437 O O . LEU A 1 195 ? -16.280 -14.685 25.736 1.00 91.19 195 LEU A O 1
ATOM 1441 N N . GLY A 1 196 ? -14.948 -13.095 26.602 1.00 87.19 196 GLY A N 1
ATOM 1442 C CA . GLY A 1 196 ? -14.473 -13.882 27.742 1.00 87.19 196 GLY A CA 1
ATOM 1443 C C . GLY A 1 196 ? -13.494 -15.003 27.365 1.00 87.19 196 GLY A C 1
ATOM 1444 O O . GLY A 1 196 ? -13.467 -16.025 28.050 1.00 87.19 196 GLY A O 1
ATOM 1445 N N . GLN A 1 197 ? -12.732 -14.828 26.277 1.00 81.12 197 GLN A N 1
ATOM 1446 C CA . GLN A 1 197 ? -11.729 -15.776 25.765 1.00 81.12 197 GLN A CA 1
ATOM 1447 C C . GLN A 1 197 ? -10.306 -15.471 26.240 1.00 81.12 197 GLN A C 1
ATOM 1449 O O . GLN A 1 197 ? -9.970 -14.274 26.410 1.00 81.12 197 GLN A O 1
#